Protein AF-A0A4T0AHJ1-F1 (afdb_monomer)

Structure (mmCIF, N/CA/C/O backbone):
data_AF-A0A4T0AHJ1-F1
#
_entry.id   AF-A0A4T0AHJ1-F1
#
loop_
_atom_site.group_PDB
_atom_site.id
_atom_site.type_symbol
_atom_site.label_atom_id
_atom_site.label_alt_id
_atom_site.label_comp_id
_atom_site.label_asym_id
_atom_site.label_entity_id
_atom_site.label_seq_id
_atom_site.pdbx_PDB_ins_code
_atom_site.Cartn_x
_atom_site.Cartn_y
_atom_site.Cartn_z
_atom_site.occupancy
_atom_site.B_iso_or_equiv
_atom_site.auth_seq_id
_atom_site.auth_comp_id
_atom_site.auth_asym_id
_atom_site.auth_atom_id
_atom_site.pdbx_PDB_model_num
ATOM 1 N N . MET A 1 1 ? -33.133 38.860 -26.304 1.00 41.94 1 MET A N 1
ATOM 2 C CA . MET A 1 1 ? -32.190 37.725 -26.349 1.00 41.94 1 MET A CA 1
ATOM 3 C C . MET A 1 1 ? -31.680 37.559 -24.934 1.00 41.94 1 MET A C 1
ATOM 5 O O . MET A 1 1 ? -30.692 38.184 -24.581 1.00 41.94 1 MET A O 1
ATOM 9 N N . ASP A 1 2 ? -32.439 36.840 -24.108 1.00 41.41 2 ASP A N 1
ATOM 10 C CA . ASP A 1 2 ? -32.067 36.586 -22.717 1.00 41.41 2 ASP A CA 1
ATOM 11 C C . ASP A 1 2 ? -31.123 35.390 -22.672 1.00 41.41 2 ASP A C 1
ATOM 13 O O . ASP A 1 2 ? -31.486 34.263 -23.013 1.00 41.41 2 ASP A O 1
ATOM 17 N N . THR A 1 3 ? -29.886 35.663 -22.281 1.00 46.62 3 THR A N 1
ATOM 18 C CA . THR A 1 3 ? -28.907 34.668 -21.863 1.00 46.62 3 THR A CA 1
ATOM 19 C C . THR A 1 3 ? -29.430 33.982 -20.608 1.00 46.62 3 THR A C 1
ATOM 21 O O . THR A 1 3 ? -29.428 34.572 -19.529 1.00 46.62 3 THR A O 1
ATOM 24 N N . ALA A 1 4 ? -29.892 32.741 -20.755 1.00 50.97 4 ALA A N 1
ATOM 25 C CA . ALA A 1 4 ? -30.215 31.875 -19.634 1.00 50.97 4 ALA A CA 1
ATOM 26 C C . ALA A 1 4 ? -28.956 31.696 -18.772 1.00 50.97 4 ALA A C 1
ATOM 28 O O . ALA A 1 4 ? -28.021 30.991 -19.150 1.00 50.97 4 ALA A O 1
ATOM 29 N N . ALA A 1 5 ? -28.918 32.376 -17.628 1.00 54.16 5 ALA A N 1
ATOM 30 C CA . ALA A 1 5 ? -27.938 32.116 -16.592 1.00 54.16 5 ALA A CA 1
ATOM 31 C C . ALA A 1 5 ? -28.187 30.695 -16.077 1.00 54.16 5 ALA A C 1
ATOM 33 O O . ALA A 1 5 ? -29.210 30.426 -15.447 1.00 54.16 5 ALA A O 1
ATOM 34 N N . THR A 1 6 ? -27.278 29.774 -16.386 1.00 54.72 6 THR A N 1
ATOM 35 C CA . THR A 1 6 ? -27.276 28.422 -15.828 1.00 54.72 6 THR A CA 1
ATOM 36 C C . THR A 1 6 ? -27.196 28.535 -14.306 1.00 54.72 6 THR A C 1
ATOM 38 O O . THR A 1 6 ? -26.131 28.799 -13.752 1.00 54.72 6 THR A O 1
ATOM 41 N N . MET A 1 7 ? -28.334 28.395 -13.621 1.00 53.69 7 MET A N 1
ATOM 42 C CA . MET A 1 7 ? -28.383 28.334 -12.163 1.00 53.69 7 MET A CA 1
ATOM 43 C C . MET A 1 7 ? -27.796 26.993 -11.728 1.00 53.69 7 MET A C 1
ATOM 45 O O . MET A 1 7 ? -28.486 25.975 -11.717 1.00 53.69 7 MET A O 1
ATOM 49 N N . TYR A 1 8 ? -26.511 26.978 -11.391 1.00 71.75 8 TYR A N 1
ATOM 50 C CA . TYR A 1 8 ? -25.940 25.852 -10.667 1.00 71.75 8 TYR A CA 1
ATOM 51 C C . TYR A 1 8 ? -26.530 25.839 -9.255 1.00 71.75 8 TYR A C 1
ATOM 53 O O . TYR A 1 8 ? -26.531 26.859 -8.567 1.00 71.75 8 TYR A O 1
ATOM 61 N N . ALA A 1 9 ? -27.067 24.695 -8.839 1.00 79.62 9 ALA A N 1
ATOM 62 C CA . ALA A 1 9 ? -27.519 24.513 -7.470 1.00 79.62 9 ALA A CA 1
ATOM 63 C C . ALA A 1 9 ? -26.301 24.454 -6.540 1.00 79.62 9 ALA A C 1
ATOM 65 O O . ALA A 1 9 ? -25.397 23.641 -6.747 1.00 79.62 9 ALA A O 1
ATOM 66 N N . ASP A 1 10 ? -26.286 25.292 -5.504 1.00 81.88 10 ASP A N 1
ATOM 67 C CA . ASP A 1 10 ? -25.322 25.136 -4.422 1.00 81.88 10 ASP A CA 1
ATOM 68 C C . ASP A 1 10 ? -25.609 23.833 -3.659 1.00 81.88 10 ASP A C 1
ATOM 70 O O . ASP A 1 10 ? -26.772 23.528 -3.371 1.00 81.88 10 ASP A O 1
ATOM 74 N N . PRO A 1 11 ? -24.579 23.047 -3.306 1.00 81.94 11 PRO A N 1
ATOM 75 C CA . PRO A 1 11 ? -24.764 21.872 -2.487 1.00 81.94 11 PRO A CA 1
ATOM 76 C C . PRO A 1 11 ? -25.296 22.257 -1.100 1.00 81.94 11 PRO A C 1
ATOM 78 O O . PRO A 1 11 ? -24.971 23.328 -0.569 1.00 81.94 11 PRO A O 1
ATOM 81 N N . PRO A 1 12 ? -26.088 21.364 -0.483 1.00 87.12 12 PRO A N 1
ATOM 82 C CA . PRO A 1 12 ? -26.583 21.540 0.872 1.00 87.12 12 PRO A CA 1
ATOM 83 C C . PRO A 1 12 ? -25.461 21.828 1.873 1.00 87.12 12 PRO A C 1
ATOM 85 O O . PRO A 1 12 ? -24.375 21.263 1.787 1.00 87.12 12 PRO A O 1
ATOM 88 N N . ARG A 1 13 ? -25.763 22.625 2.906 1.00 82.19 13 ARG A N 1
ATOM 89 C CA . ARG A 1 13 ? -24.823 22.940 4.004 1.00 82.19 13 ARG A CA 1
ATOM 90 C C . ARG A 1 13 ? -24.339 21.714 4.790 1.00 82.19 13 ARG A C 1
ATOM 92 O O . ARG A 1 13 ? -23.397 21.829 5.560 1.00 82.19 13 ARG A O 1
ATOM 99 N N . THR A 1 14 ? -25.007 20.573 4.636 1.00 85.69 14 THR A N 1
ATOM 100 C CA . THR A 1 14 ? -24.630 19.293 5.245 1.00 85.69 14 THR A CA 1
ATOM 101 C C . THR A 1 14 ? -23.517 18.573 4.486 1.00 85.69 14 THR A C 1
ATOM 103 O O . THR A 1 14 ? -22.977 17.605 5.006 1.00 85.69 14 THR A O 1
ATOM 106 N N . MET A 1 15 ? -23.196 18.998 3.259 1.00 84.62 15 MET A N 1
ATOM 107 C CA . MET A 1 15 ? -22.100 18.434 2.478 1.00 84.62 15 MET A CA 1
ATOM 108 C C . MET A 1 15 ? -20.803 19.172 2.785 1.00 84.62 15 MET A C 1
ATOM 110 O O . MET A 1 15 ? -20.737 20.401 2.706 1.00 84.62 15 MET A O 1
ATOM 114 N N . GLU A 1 16 ? -19.755 18.413 3.077 1.00 85.75 16 GLU A N 1
ATOM 115 C CA . GLU A 1 16 ? -18.410 18.962 3.138 1.00 85.75 16 GLU A CA 1
ATOM 116 C C . GLU A 1 16 ? -17.932 19.312 1.723 1.00 85.75 16 GLU A C 1
ATOM 118 O O . GLU A 1 16 ? -18.071 18.533 0.776 1.00 85.75 16 GLU A O 1
ATOM 123 N N . ARG A 1 17 ? -17.401 20.524 1.560 1.00 87.94 17 ARG A N 1
ATOM 124 C CA . ARG A 1 17 ? -16.841 20.978 0.288 1.00 87.94 17 ARG A CA 1
ATOM 125 C C . ARG A 1 17 ? -15.410 20.478 0.177 1.00 87.94 17 ARG A C 1
ATOM 127 O O . ARG A 1 17 ? -14.565 20.868 0.973 1.00 87.94 17 ARG A O 1
ATOM 134 N N . VAL A 1 18 ? -15.138 19.691 -0.858 1.00 91.31 18 VAL A N 1
ATOM 135 C CA . VAL A 1 18 ? -13.792 19.204 -1.167 1.00 91.31 18 VAL A CA 1
ATOM 136 C C . VAL A 1 18 ? -13.366 19.759 -2.522 1.00 91.31 18 VAL A C 1
ATOM 138 O O . VAL A 1 18 ? -14.088 19.626 -3.513 1.00 91.31 18 VAL A O 1
ATOM 141 N N . SER A 1 19 ? -12.20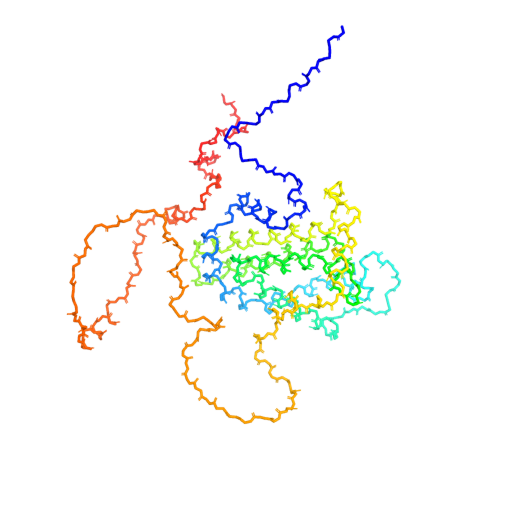7 20.417 -2.565 1.00 93.69 19 SER A N 1
ATOM 142 C CA . SER A 1 19 ? -11.624 20.931 -3.806 1.00 93.69 19 SER A CA 1
ATOM 143 C C . SER A 1 19 ? -11.114 19.765 -4.643 1.00 93.69 19 SER A C 1
ATOM 145 O O . SER A 1 19 ? -10.230 19.023 -4.214 1.00 93.69 19 SER A O 1
ATOM 147 N N . ARG A 1 20 ? -11.646 19.621 -5.864 1.00 94.19 20 ARG A N 1
ATOM 148 C CA . ARG A 1 20 ? -11.123 18.641 -6.821 1.00 94.19 20 ARG A CA 1
ATOM 149 C C . ARG A 1 20 ? -9.637 18.891 -7.070 1.00 94.19 20 ARG A C 1
ATOM 151 O O . ARG A 1 20 ? -8.869 17.948 -6.980 1.00 94.19 20 ARG A O 1
ATOM 158 N N . ARG A 1 21 ? -9.228 20.141 -7.321 1.00 93.94 21 ARG A N 1
ATOM 159 C CA . ARG A 1 21 ? -7.819 20.490 -7.564 1.00 93.94 21 ARG A CA 1
ATOM 160 C C . ARG A 1 21 ? -6.922 19.997 -6.426 1.00 93.94 21 ARG A C 1
ATOM 162 O O . ARG A 1 21 ? -5.944 19.313 -6.696 1.00 93.94 21 ARG A O 1
ATOM 169 N N . ASP A 1 22 ? -7.308 20.249 -5.177 1.00 93.31 22 ASP A N 1
ATOM 170 C CA . ASP A 1 22 ? -6.482 19.908 -4.013 1.00 93.31 22 ASP A CA 1
ATOM 171 C C . ASP A 1 22 ? -6.288 18.389 -3.870 1.00 93.31 22 ASP A C 1
ATOM 173 O O . ASP A 1 22 ? -5.201 17.957 -3.497 1.00 93.31 22 ASP A O 1
ATOM 177 N N . ILE A 1 23 ? -7.289 17.571 -4.232 1.00 94.56 23 ILE A N 1
ATOM 178 C CA . ILE A 1 23 ? -7.164 16.098 -4.259 1.00 94.56 23 ILE A CA 1
ATOM 179 C C . ILE A 1 23 ? -6.047 15.641 -5.218 1.00 94.56 23 ILE A C 1
ATOM 181 O O . ILE A 1 23 ? -5.376 14.640 -4.950 1.00 94.56 23 ILE A O 1
ATOM 185 N N . PHE A 1 24 ? -5.842 16.348 -6.332 1.00 93.56 24 PHE A N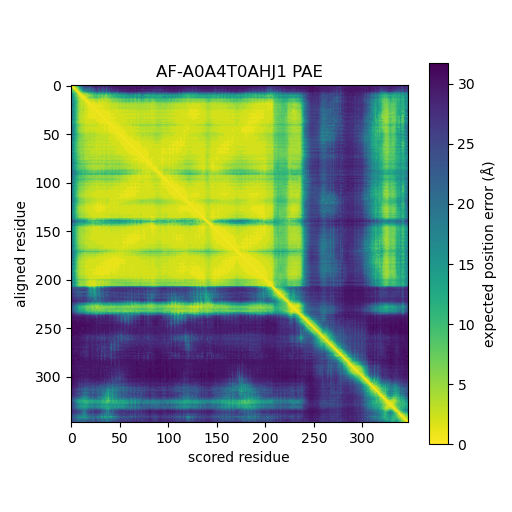 1
ATOM 186 C CA . PHE A 1 24 ? -4.848 15.976 -7.346 1.00 93.56 24 PHE A CA 1
ATOM 187 C C . PHE A 1 24 ? -3.498 16.670 -7.160 1.00 93.56 24 PHE A C 1
ATOM 189 O O . PHE A 1 24 ? -2.485 16.098 -7.549 1.00 93.56 24 PHE A O 1
ATOM 196 N N . THR A 1 25 ? -3.452 17.849 -6.533 1.00 91.3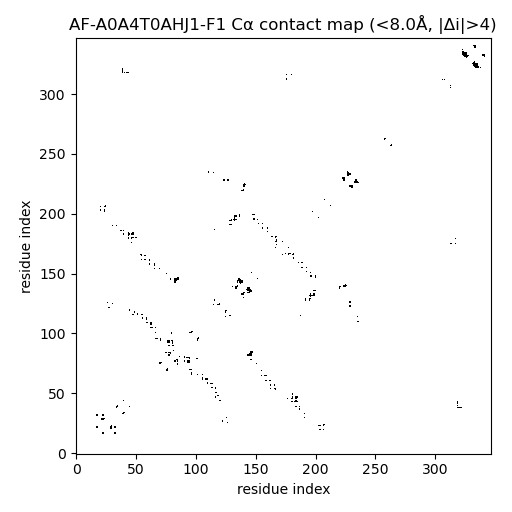1 25 THR A N 1
ATOM 197 C CA . THR A 1 25 ? -2.217 18.649 -6.427 1.00 91.31 25 THR A CA 1
ATOM 198 C C . THR A 1 25 ? -1.628 18.732 -5.017 1.00 91.31 25 THR A C 1
ATOM 200 O O . THR A 1 25 ? -0.511 19.212 -4.863 1.00 91.31 25 THR A O 1
ATOM 203 N N . SER A 1 26 ? -2.332 18.286 -3.970 1.00 94.31 26 SER A N 1
ATOM 204 C CA . SER A 1 26 ? -1.864 18.379 -2.578 1.00 94.31 26 SER A CA 1
ATOM 205 C C . SER A 1 26 ? -1.983 17.040 -1.853 1.00 94.31 26 SER A C 1
ATOM 207 O O . SER A 1 26 ? -3.079 16.583 -1.521 1.00 94.31 26 SER A O 1
ATOM 209 N N . LEU A 1 27 ? -0.837 16.418 -1.544 1.00 95.56 27 LEU A N 1
ATOM 210 C CA . LEU A 1 27 ? -0.805 15.175 -0.767 1.00 95.56 27 LEU A CA 1
ATOM 211 C C . LEU A 1 27 ? -1.497 15.327 0.606 1.00 95.56 27 LEU A C 1
ATOM 213 O O . LEU A 1 27 ? -2.331 14.479 0.918 1.00 95.56 27 LEU A O 1
ATOM 217 N N . PRO A 1 28 ? -1.252 16.386 1.411 1.00 96.19 28 PRO A N 1
ATOM 218 C CA . PRO A 1 28 ? -1.983 16.587 2.663 1.00 96.19 28 PRO A CA 1
ATOM 219 C C . PRO A 1 28 ? -3.506 16.651 2.489 1.00 96.19 28 PRO A C 1
ATOM 221 O O . PRO A 1 28 ? -4.227 16.018 3.259 1.00 96.19 28 PRO A O 1
ATOM 224 N N . ALA A 1 29 ? -4.002 17.357 1.465 1.00 95.75 29 ALA A N 1
ATOM 225 C CA . ALA A 1 29 ? -5.440 17.466 1.216 1.00 95.75 29 ALA A CA 1
ATOM 226 C C . ALA A 1 29 ? -6.048 16.121 0.794 1.00 95.75 29 ALA A C 1
ATOM 228 O O . ALA A 1 29 ? -7.106 15.734 1.295 1.00 95.75 29 ALA A O 1
ATOM 229 N N . ARG A 1 30 ? -5.352 15.366 -0.067 1.00 97.38 30 ARG A N 1
ATOM 230 C CA . ARG A 1 30 ? -5.762 14.015 -0.468 1.00 97.38 30 ARG A CA 1
ATOM 231 C C . ARG A 1 30 ? -5.816 13.062 0.726 1.00 97.38 30 ARG A C 1
ATOM 233 O O . ARG A 1 30 ? -6.816 12.375 0.897 1.00 97.38 30 ARG A O 1
ATOM 240 N N . ILE A 1 31 ? -4.792 13.057 1.585 1.00 97.81 31 ILE A N 1
ATOM 241 C CA . ILE A 1 31 ? -4.760 12.225 2.801 1.00 97.81 31 ILE A CA 1
ATOM 242 C C . ILE A 1 31 ? -5.885 12.605 3.763 1.00 97.81 31 ILE A C 1
ATOM 244 O O . ILE A 1 31 ? -6.576 11.722 4.266 1.00 97.81 31 ILE A O 1
ATOM 248 N N . GLN A 1 32 ? -6.118 13.900 3.989 1.00 95.75 32 GLN A N 1
ATOM 249 C CA . GLN A 1 32 ? -7.222 14.360 4.830 1.00 95.75 32 GLN A CA 1
ATOM 250 C C . GLN A 1 32 ? -8.579 13.894 4.285 1.00 95.75 32 GLN A C 1
ATOM 252 O O . GLN A 1 32 ? -9.423 13.417 5.049 1.00 95.75 32 GLN A O 1
ATOM 257 N N . TRP A 1 33 ? -8.781 13.993 2.970 1.00 96.38 33 TRP A N 1
ATOM 258 C CA . TRP A 1 33 ? -10.000 13.520 2.326 1.00 96.38 33 TRP A CA 1
ATOM 259 C C . TRP A 1 33 ? -10.161 12.001 2.450 1.00 96.38 33 TRP A C 1
ATOM 261 O O . TRP A 1 33 ? -11.221 11.545 2.868 1.00 96.38 33 TRP A O 1
ATOM 271 N N . LEU A 1 34 ? -9.111 11.219 2.180 1.00 97.25 34 LEU A N 1
ATOM 272 C CA . LEU A 1 34 ? -9.133 9.759 2.326 1.00 97.25 34 LEU A CA 1
ATOM 273 C C . LEU A 1 34 ? -9.408 9.331 3.768 1.00 97.25 34 LEU A C 1
ATOM 275 O O . LEU A 1 34 ? -10.199 8.418 3.990 1.00 97.25 34 LEU A O 1
ATOM 279 N N . HIS A 1 35 ? -8.796 9.994 4.753 1.00 95.50 35 HIS A N 1
ATOM 280 C CA . HIS A 1 35 ? -9.074 9.733 6.164 1.00 95.50 35 HIS A CA 1
ATOM 281 C C . HIS A 1 35 ? -10.535 10.005 6.507 1.00 95.50 35 HIS A C 1
ATOM 283 O O . HIS A 1 35 ? -11.154 9.201 7.196 1.00 95.50 35 HIS A O 1
ATOM 289 N N . SER A 1 36 ? -11.096 11.101 6.002 1.00 92.12 36 SER A N 1
ATOM 290 C CA . SER A 1 36 ? -12.494 11.459 6.251 1.00 92.12 36 SER A CA 1
ATOM 291 C C . SER A 1 36 ? -13.446 10.477 5.560 1.00 92.12 36 SER A C 1
ATOM 293 O O . SER A 1 36 ? -14.360 9.960 6.192 1.00 92.12 36 SER A O 1
ATOM 295 N N . PHE A 1 37 ? -13.186 10.142 4.294 1.00 94.19 37 PHE A N 1
ATOM 296 C CA . PHE A 1 37 ? -14.025 9.255 3.485 1.00 94.19 37 PHE A CA 1
ATOM 297 C C . PHE A 1 37 ? -13.995 7.795 3.957 1.00 94.19 37 PHE A C 1
ATOM 299 O O . PHE A 1 37 ? -15.021 7.121 3.968 1.00 94.19 37 PHE A O 1
ATOM 306 N N . LEU A 1 38 ? -12.823 7.294 4.360 1.00 94.88 38 LEU A N 1
ATOM 307 C CA . LEU A 1 38 ? -12.653 5.943 4.910 1.00 94.88 38 LEU A CA 1
ATOM 308 C C . LEU A 1 38 ? -12.883 5.889 6.425 1.00 94.88 38 LEU A C 1
ATOM 310 O O . LEU A 1 38 ? -12.741 4.821 7.029 1.00 94.88 38 LEU A O 1
ATOM 314 N N . GLU A 1 39 ? -13.179 7.035 7.039 1.00 93.62 39 GLU A N 1
ATOM 315 C CA . GLU A 1 39 ? -13.337 7.213 8.483 1.00 93.62 39 GLU A CA 1
ATOM 316 C C . GLU A 1 39 ? -12.147 6.646 9.255 1.00 93.62 39 GLU A C 1
ATOM 318 O O . GLU A 1 39 ? -12.298 5.939 10.251 1.00 93.62 39 GLU A O 1
ATOM 323 N N . PHE A 1 40 ? -10.942 6.869 8.737 1.00 93.69 40 PHE A N 1
ATOM 324 C CA . PHE A 1 40 ? -9.704 6.475 9.381 1.00 93.69 40 PHE A CA 1
ATOM 325 C C . PHE A 1 40 ? -9.393 7.463 10.506 1.00 93.69 40 PHE A C 1
ATOM 327 O O . PHE A 1 40 ? -9.005 8.606 10.263 1.00 93.69 40 PHE A O 1
ATOM 334 N N . GLY A 1 41 ? -9.600 7.020 11.745 1.00 91.50 41 GLY A N 1
ATOM 335 C CA . GLY A 1 41 ? -9.552 7.884 12.920 1.00 91.50 41 GLY A CA 1
ATOM 336 C C . GLY A 1 41 ? -8.669 7.361 14.047 1.00 91.50 41 GLY A C 1
ATOM 337 O O . GLY A 1 41 ? -7.898 6.410 13.907 1.00 91.50 41 GLY A O 1
ATOM 338 N N . THR A 1 42 ? -8.811 7.982 15.217 1.00 90.69 42 THR A N 1
ATOM 339 C CA . THR A 1 42 ? -8.046 7.637 16.424 1.00 90.69 42 THR A CA 1
ATOM 340 C C . THR A 1 42 ? -8.212 6.175 16.829 1.00 90.69 42 THR A C 1
ATOM 342 O O . THR A 1 42 ? -7.238 5.547 17.236 1.00 90.69 42 THR A O 1
ATOM 345 N N . ASP A 1 43 ? -9.411 5.612 16.680 1.00 90.94 43 ASP A N 1
ATOM 346 C CA . ASP A 1 43 ? -9.692 4.218 17.037 1.00 90.94 43 ASP A CA 1
ATOM 347 C C . ASP A 1 43 ? -8.942 3.233 16.136 1.00 90.94 43 ASP A C 1
ATOM 349 O O . ASP A 1 43 ? -8.429 2.219 16.616 1.00 90.94 43 ASP A O 1
ATOM 353 N N . ASP A 1 44 ? -8.816 3.551 14.844 1.00 95.31 44 ASP A N 1
ATOM 354 C CA . ASP A 1 44 ? -8.032 2.753 13.903 1.00 95.31 44 ASP A CA 1
ATOM 355 C C . ASP A 1 44 ? -6.543 2.810 14.265 1.00 95.31 44 ASP A C 1
ATOM 357 O O . ASP A 1 44 ? -5.881 1.774 14.329 1.00 95.31 44 ASP A O 1
ATOM 361 N N . VAL A 1 45 ? -6.027 3.998 14.600 1.00 94.69 45 VAL A N 1
ATOM 362 C CA . VAL A 1 45 ? -4.641 4.172 15.063 1.00 94.69 45 VAL A CA 1
ATOM 363 C C . VAL A 1 45 ? -4.375 3.347 16.327 1.00 94.69 45 VAL A C 1
ATOM 365 O O . VAL A 1 45 ? -3.374 2.632 16.398 1.00 94.69 45 VAL A O 1
ATOM 368 N N . GLN A 1 46 ? -5.274 3.379 17.315 1.00 93.81 46 GLN A N 1
ATOM 369 C CA . GLN A 1 46 ? -5.128 2.574 18.534 1.00 93.81 46 GLN A CA 1
ATOM 370 C C . GLN A 1 46 ? -5.192 1.070 18.246 1.00 93.81 46 GLN A C 1
ATOM 372 O O . GLN A 1 46 ? -4.403 0.294 18.801 1.00 93.81 46 GLN A O 1
ATOM 377 N N . ALA A 1 47 ? -6.087 0.644 17.350 1.00 95.94 47 ALA A N 1
ATOM 378 C CA . ALA A 1 47 ? -6.164 -0.744 16.918 1.00 95.94 47 ALA A CA 1
ATOM 379 C C . ALA A 1 47 ? -4.843 -1.190 16.275 1.00 95.94 47 ALA A C 1
ATOM 381 O O . ALA A 1 47 ? -4.298 -2.223 16.677 1.00 95.94 47 ALA A O 1
ATOM 382 N N . LEU A 1 48 ? -4.281 -0.386 15.368 1.00 96.44 48 LEU A N 1
ATOM 383 C CA . LEU A 1 48 ? -2.993 -0.648 14.727 1.00 96.44 48 LEU A CA 1
ATOM 384 C C . LEU A 1 48 ? -1.864 -0.736 15.752 1.00 96.44 48 LEU A C 1
ATOM 386 O O . LEU A 1 48 ? -1.175 -1.753 15.773 1.00 96.44 48 LEU A O 1
ATOM 390 N N . ILE A 1 49 ? -1.727 0.236 16.663 1.00 95.00 49 ILE A N 1
ATOM 391 C CA . ILE A 1 49 ? -0.721 0.218 17.745 1.00 95.00 49 ILE A CA 1
ATOM 392 C C . ILE A 1 49 ? -0.823 -1.076 18.563 1.00 95.00 49 ILE A C 1
ATOM 394 O O . ILE A 1 49 ? 0.181 -1.745 18.817 1.00 95.00 49 ILE A O 1
ATOM 398 N N . SER A 1 50 ? -2.041 -1.487 18.931 1.00 94.44 50 SER A N 1
ATOM 399 C CA . SER A 1 50 ? -2.263 -2.731 19.678 1.00 94.44 50 SER A CA 1
ATOM 400 C C . SER A 1 50 ? -1.914 -3.994 18.869 1.00 94.44 50 SER A C 1
ATOM 402 O O . SER A 1 50 ? -1.508 -5.016 19.439 1.00 94.44 50 SER A O 1
ATOM 404 N N . GLY A 1 51 ? -2.052 -3.914 17.542 1.00 94.69 51 GLY A N 1
ATOM 405 C CA . GLY A 1 51 ? -1.777 -4.963 16.564 1.00 94.69 51 GLY A CA 1
ATOM 406 C C . GLY A 1 51 ? -0.309 -5.073 16.141 1.00 94.69 51 GLY A C 1
ATOM 407 O O . GLY A 1 51 ? 0.115 -6.152 15.719 1.00 94.69 51 GLY A O 1
ATOM 408 N N . GLN A 1 52 ? 0.483 -4.005 16.302 1.00 94.88 52 GLN A N 1
ATOM 409 C CA . GLN A 1 52 ? 1.810 -3.853 15.689 1.00 94.88 52 GLN A CA 1
ATOM 410 C C . GLN A 1 52 ? 2.736 -5.047 15.907 1.00 94.88 52 GLN A C 1
ATOM 412 O O . GLN A 1 52 ? 3.385 -5.515 14.971 1.00 94.88 52 GLN A O 1
ATOM 417 N N . LYS A 1 53 ? 2.807 -5.569 17.136 1.00 95.69 53 LYS A N 1
ATOM 418 C CA . LYS A 1 53 ? 3.698 -6.692 17.466 1.00 95.69 53 LYS A CA 1
ATOM 419 C C . LYS A 1 53 ? 3.317 -7.993 16.754 1.00 95.69 53 LYS A C 1
ATOM 421 O O . LYS A 1 53 ? 4.199 -8.783 16.434 1.00 95.69 53 LYS A O 1
ATOM 426 N N . TYR A 1 54 ? 2.025 -8.212 16.508 1.00 95.19 54 TYR A N 1
ATOM 427 C CA . TYR A 1 54 ? 1.525 -9.413 15.840 1.00 95.19 54 TYR A CA 1
ATOM 428 C C . TYR A 1 54 ? 1.773 -9.330 14.337 1.00 95.19 54 TYR A C 1
ATOM 430 O O . TYR A 1 54 ? 2.281 -10.282 13.753 1.00 95.19 54 TYR A O 1
ATOM 438 N N . ILE A 1 55 ? 1.513 -8.161 13.742 1.00 95.19 55 ILE A N 1
ATOM 439 C CA . ILE A 1 55 ? 1.818 -7.885 12.334 1.00 95.19 55 ILE A CA 1
ATOM 440 C C . ILE A 1 55 ? 3.326 -8.026 12.093 1.00 95.19 55 ILE A C 1
ATOM 442 O O . ILE A 1 55 ? 3.746 -8.775 11.216 1.00 95.19 55 ILE A O 1
ATOM 446 N N . LYS A 1 56 ? 4.161 -7.395 12.931 1.00 96.00 56 LYS A N 1
ATOM 447 C CA . LYS A 1 56 ? 5.626 -7.461 12.817 1.00 96.00 56 LYS A CA 1
ATOM 448 C C . LYS A 1 56 ? 6.156 -8.898 12.822 1.00 96.00 56 LYS A C 1
ATOM 450 O O . LYS A 1 56 ? 7.085 -9.198 12.078 1.00 96.00 56 LYS A O 1
ATOM 455 N N . ALA A 1 57 ? 5.569 -9.778 13.634 1.00 96.25 57 ALA A N 1
ATOM 456 C CA . ALA A 1 57 ? 5.999 -11.170 13.745 1.00 96.25 57 ALA A CA 1
ATOM 457 C C . ALA A 1 57 ? 5.789 -11.977 12.451 1.00 96.25 57 ALA A C 1
ATOM 459 O O . ALA A 1 57 ? 6.552 -12.905 12.191 1.00 96.25 57 ALA A O 1
ATOM 460 N N . VAL A 1 58 ? 4.791 -11.623 11.633 1.00 96.88 58 VAL A N 1
ATOM 461 C CA . VAL A 1 58 ? 4.454 -12.372 10.410 1.00 96.88 58 VAL A CA 1
ATOM 462 C C . VAL A 1 58 ? 5.081 -11.802 9.138 1.00 96.88 58 VAL A C 1
ATOM 464 O O . VAL A 1 58 ? 5.154 -12.516 8.139 1.00 96.88 58 VAL A O 1
ATOM 467 N N . ILE A 1 59 ? 5.612 -10.571 9.172 1.00 97.75 59 ILE A N 1
ATOM 468 C CA . ILE A 1 59 ? 6.254 -9.915 8.016 1.00 97.75 59 ILE A CA 1
ATOM 469 C C . ILE A 1 59 ? 7.265 -10.827 7.294 1.00 97.75 59 ILE A C 1
ATOM 471 O O . ILE A 1 59 ? 7.151 -10.944 6.074 1.00 97.75 59 ILE A O 1
ATOM 475 N N . PRO A 1 60 ? 8.222 -11.508 7.964 1.00 97.25 60 PRO A N 1
ATOM 476 C CA . PRO A 1 60 ? 9.209 -12.327 7.253 1.00 97.25 60 PRO A CA 1
ATOM 477 C C . PRO A 1 60 ? 8.577 -13.463 6.437 1.00 97.25 60 PRO A C 1
ATOM 479 O O . PRO A 1 60 ? 9.004 -13.737 5.317 1.00 97.25 60 PRO A O 1
ATOM 482 N N . ALA A 1 61 ? 7.536 -14.104 6.976 1.00 97.69 61 ALA A N 1
ATOM 483 C CA . ALA A 1 61 ? 6.817 -15.164 6.277 1.00 97.69 61 ALA A CA 1
ATOM 484 C C . ALA A 1 61 ? 6.017 -14.607 5.091 1.00 97.69 61 ALA A C 1
ATOM 486 O O . ALA A 1 61 ? 6.055 -15.189 4.007 1.00 97.69 61 ALA A O 1
ATOM 487 N N . ILE A 1 62 ? 5.361 -13.455 5.278 1.00 97.94 62 ILE A N 1
ATOM 488 C CA . ILE A 1 62 ? 4.582 -12.778 4.233 1.00 97.94 62 ILE A CA 1
ATOM 489 C C . ILE A 1 62 ? 5.477 -12.376 3.058 1.00 97.94 62 ILE A C 1
ATOM 491 O O . ILE A 1 62 ? 5.144 -12.652 1.910 1.00 97.94 62 ILE A O 1
ATOM 495 N N . VAL A 1 63 ? 6.652 -11.804 3.328 1.00 98.12 63 VAL A N 1
ATOM 496 C CA . VAL A 1 63 ? 7.628 -11.458 2.282 1.00 98.12 63 VAL A CA 1
ATOM 497 C C . VAL A 1 63 ? 7.974 -12.682 1.433 1.00 98.12 63 VAL A C 1
ATOM 499 O O . VAL A 1 63 ? 7.924 -12.614 0.208 1.00 98.12 63 VAL A O 1
ATOM 502 N N . ASN A 1 64 ? 8.259 -13.823 2.062 1.00 96.50 64 ASN A N 1
ATOM 503 C CA . ASN A 1 64 ? 8.605 -15.039 1.329 1.00 96.50 64 ASN A CA 1
ATOM 504 C C . ASN A 1 64 ? 7.459 -15.533 0.435 1.00 96.50 64 ASN A C 1
ATOM 506 O O . ASN A 1 64 ? 7.689 -15.842 -0.734 1.00 96.50 64 ASN A O 1
ATOM 510 N N . ILE A 1 65 ? 6.222 -15.583 0.941 1.00 97.88 65 ILE A N 1
ATOM 511 C CA . ILE A 1 65 ? 5.082 -16.042 0.128 1.00 97.88 65 ILE A CA 1
ATOM 512 C C . ILE A 1 65 ? 4.729 -15.058 -0.996 1.00 97.88 65 ILE A C 1
ATOM 514 O O . ILE A 1 65 ? 4.287 -15.500 -2.055 1.00 97.88 65 ILE A O 1
ATOM 518 N N . VAL A 1 66 ? 4.972 -13.754 -0.816 1.00 98.31 66 VAL A N 1
ATOM 519 C CA . VAL A 1 66 ? 4.799 -12.747 -1.875 1.00 98.31 66 VAL A CA 1
ATOM 520 C C . VAL A 1 66 ? 5.747 -13.026 -3.035 1.00 98.31 66 VAL A C 1
ATOM 522 O O . VAL A 1 66 ? 5.292 -13.114 -4.171 1.00 98.31 66 VAL A O 1
ATOM 525 N N . TYR A 1 67 ? 7.038 -13.255 -2.782 1.00 98.12 67 TYR A N 1
ATOM 526 C CA . TYR A 1 67 ? 7.973 -13.550 -3.875 1.00 98.12 67 TYR A CA 1
ATOM 527 C C . TYR A 1 67 ? 7.708 -14.901 -4.533 1.00 98.12 67 TYR A C 1
ATOM 529 O O . TYR A 1 67 ? 7.762 -14.988 -5.756 1.00 98.12 67 TYR A O 1
ATOM 537 N N . LYS A 1 68 ? 7.296 -15.925 -3.776 1.00 97.75 68 LYS A N 1
ATOM 538 C CA . LYS A 1 68 ? 6.790 -17.176 -4.368 1.00 97.75 68 LYS A CA 1
ATOM 539 C C . LYS A 1 68 ? 5.619 -16.933 -5.317 1.00 97.75 68 LYS A C 1
ATOM 541 O O . LYS A 1 68 ? 5.534 -17.554 -6.372 1.00 97.75 68 LYS A O 1
ATOM 546 N N . LYS A 1 69 ? 4.707 -16.030 -4.947 1.00 97.88 69 LYS A N 1
ATOM 547 C CA . LYS A 1 69 ? 3.532 -15.687 -5.751 1.00 97.88 69 LYS A CA 1
ATOM 548 C C . LYS A 1 69 ? 3.905 -14.883 -6.997 1.00 97.88 69 LYS A C 1
ATOM 550 O O . LYS A 1 69 ? 3.405 -15.206 -8.068 1.00 97.88 69 LYS A O 1
ATOM 555 N N . LEU A 1 70 ? 4.789 -13.892 -6.875 1.00 97.75 70 LEU A N 1
ATOM 556 C CA . LEU A 1 70 ? 5.256 -13.068 -7.996 1.00 97.75 70 LEU A CA 1
ATOM 557 C C . LEU A 1 70 ? 6.104 -13.866 -8.995 1.00 97.75 70 LEU A C 1
ATOM 559 O O . LEU A 1 70 ? 6.003 -13.644 -10.194 1.00 97.75 70 LEU A O 1
ATOM 563 N N . LEU A 1 71 ? 6.904 -14.824 -8.528 1.00 97.56 71 LEU A N 1
ATOM 564 C CA . LEU A 1 71 ? 7.716 -15.678 -9.401 1.00 97.56 71 LEU A CA 1
ATOM 565 C C . LEU A 1 71 ? 6.918 -16.819 -10.052 1.00 97.56 71 LEU A C 1
ATOM 567 O O . LEU A 1 71 ? 7.426 -17.495 -10.940 1.00 97.56 71 LEU A O 1
ATOM 571 N N . LYS A 1 72 ? 5.663 -17.035 -9.635 1.00 97.69 72 LYS A N 1
ATOM 572 C CA . LYS A 1 72 ? 4.784 -18.062 -10.211 1.00 97.69 72 LYS A CA 1
ATOM 573 C C . LYS A 1 72 ? 4.242 -17.684 -11.594 1.00 97.69 72 LYS A C 1
ATOM 575 O O . LYS A 1 72 ? 3.915 -18.582 -12.365 1.00 97.69 72 LYS A O 1
ATOM 580 N N . TYR A 1 73 ? 4.090 -16.393 -11.878 1.00 97.12 73 TYR A N 1
ATOM 581 C CA . TYR A 1 73 ? 3.566 -15.905 -13.152 1.00 97.12 73 TYR A CA 1
ATOM 582 C C . TYR A 1 73 ? 4.692 -15.219 -13.916 1.00 97.12 73 TYR A C 1
ATOM 584 O O . TYR A 1 73 ? 5.389 -14.366 -13.370 1.00 97.12 73 TYR A O 1
ATOM 592 N N . ASP A 1 74 ? 4.860 -15.589 -15.179 1.00 95.31 74 ASP A N 1
ATOM 593 C CA . ASP A 1 74 ? 5.872 -15.035 -16.076 1.00 95.31 74 ASP A CA 1
ATOM 594 C C . ASP A 1 74 ? 5.770 -13.508 -16.182 1.00 95.31 74 ASP A C 1
ATOM 596 O O . ASP A 1 74 ? 6.780 -12.819 -16.061 1.00 95.31 74 ASP A O 1
ATOM 600 N N . ILE A 1 75 ? 4.553 -12.973 -16.302 1.00 94.81 75 ILE A N 1
ATOM 601 C CA . ILE A 1 75 ? 4.302 -11.538 -16.458 1.00 94.81 75 ILE A CA 1
ATOM 602 C C . ILE A 1 75 ? 4.771 -10.713 -15.251 1.00 94.81 75 ILE A C 1
ATOM 604 O O . ILE A 1 75 ? 5.283 -9.610 -15.415 1.00 94.81 75 ILE A O 1
ATOM 608 N N . THR A 1 76 ? 4.688 -11.264 -14.035 1.00 96.06 76 THR A N 1
ATOM 609 C CA . THR A 1 76 ? 5.196 -10.605 -12.822 1.00 96.06 76 THR A CA 1
ATOM 610 C C . THR A 1 76 ? 6.667 -10.920 -12.559 1.00 96.06 76 THR A C 1
ATOM 612 O O . THR A 1 76 ? 7.392 -10.069 -12.048 1.00 96.06 76 THR A O 1
ATOM 615 N N . ALA A 1 77 ? 7.140 -12.116 -12.922 1.00 96.12 77 ALA A N 1
ATOM 616 C CA . ALA A 1 77 ? 8.533 -12.525 -12.744 1.00 96.12 77 ALA A CA 1
ATOM 617 C C . ALA A 1 77 ? 9.489 -11.770 -13.685 1.00 96.12 77 ALA A C 1
ATOM 619 O O . ALA A 1 77 ? 10.593 -11.392 -13.293 1.00 96.12 77 ALA A O 1
ATOM 620 N N . ARG A 1 78 ? 9.046 -11.512 -14.917 1.00 94.56 78 ARG A N 1
ATOM 621 C CA . ARG A 1 78 ? 9.785 -10.822 -15.984 1.00 94.56 78 ARG A CA 1
ATOM 622 C C . ARG A 1 78 ? 10.304 -9.453 -15.567 1.00 94.56 78 ARG A C 1
ATOM 624 O O . ARG A 1 78 ? 11.442 -9.117 -15.880 1.00 94.56 78 ARG A O 1
ATOM 631 N N . VAL A 1 79 ? 9.505 -8.700 -14.810 1.00 94.31 79 VAL A N 1
ATOM 632 C CA . VAL A 1 79 ? 9.836 -7.348 -14.329 1.00 94.31 79 VAL A CA 1
ATOM 633 C C . VAL A 1 79 ? 11.144 -7.329 -13.537 1.00 94.31 79 VAL A C 1
ATOM 635 O O . VAL A 1 79 ? 11.874 -6.340 -13.551 1.00 94.31 79 VAL A O 1
ATOM 638 N N . PHE A 1 80 ? 11.491 -8.425 -12.861 1.00 93.94 80 PHE A N 1
ATOM 639 C CA . PHE A 1 80 ? 12.748 -8.512 -12.121 1.00 93.94 80 PHE A CA 1
ATOM 640 C C . PHE A 1 80 ? 13.976 -8.652 -13.031 1.00 93.94 80 PHE A C 1
ATOM 642 O O . PHE A 1 80 ? 15.081 -8.387 -12.565 1.00 93.94 80 PHE A O 1
ATOM 649 N N . THR A 1 81 ? 13.794 -9.015 -14.301 1.00 92.06 81 THR A N 1
ATOM 650 C CA . THR A 1 81 ? 14.853 -9.068 -15.317 1.00 92.06 81 THR A CA 1
ATOM 651 C C . THR A 1 81 ? 14.832 -7.822 -16.203 1.00 92.06 81 THR A C 1
ATOM 653 O O . THR A 1 81 ? 15.844 -7.133 -16.303 1.00 92.06 81 THR A O 1
ATOM 656 N N . THR A 1 82 ? 13.684 -7.486 -16.800 1.00 92.50 82 THR A N 1
ATOM 657 C CA . THR A 1 82 ? 13.555 -6.368 -17.759 1.00 92.50 82 THR A CA 1
ATOM 658 C C . THR A 1 82 ? 13.506 -5.002 -17.085 1.00 92.50 82 THR A C 1
ATOM 660 O O . THR A 1 82 ? 13.882 -3.996 -17.678 1.00 92.50 82 THR A O 1
ATOM 663 N N . ARG A 1 83 ? 13.053 -4.954 -15.824 1.00 92.00 83 ARG A N 1
ATOM 664 C CA . ARG A 1 83 ? 12.750 -3.722 -15.074 1.00 92.00 83 ARG A CA 1
ATOM 665 C C . ARG A 1 83 ? 11.627 -2.876 -15.680 1.00 92.00 83 ARG A C 1
ATOM 667 O O . ARG A 1 83 ? 11.404 -1.757 -15.226 1.00 92.00 83 ARG A O 1
ATOM 674 N N . ASP A 1 84 ? 10.906 -3.408 -16.653 1.00 94.31 84 ASP A N 1
ATOM 675 C CA . ASP A 1 84 ? 9.751 -2.773 -17.269 1.00 94.31 84 ASP A CA 1
ATOM 676 C C . ASP A 1 84 ? 8.720 -3.856 -17.576 1.00 94.31 84 ASP A C 1
ATOM 678 O O . ASP A 1 84 ? 9.007 -4.810 -18.302 1.00 94.31 84 ASP A O 1
ATOM 682 N N . SER A 1 85 ? 7.534 -3.750 -16.983 1.00 94.38 85 SER A N 1
ATOM 683 C CA . SER A 1 85 ? 6.456 -4.716 -17.198 1.00 94.38 85 SER A CA 1
ATOM 684 C C . SER A 1 85 ? 5.852 -4.671 -18.599 1.00 94.38 85 SER A C 1
ATOM 686 O O . SER A 1 85 ? 5.212 -5.639 -18.997 1.00 94.38 85 SER A O 1
ATOM 688 N N . ARG A 1 86 ? 6.103 -3.601 -19.361 1.00 93.69 86 ARG A N 1
ATOM 689 C CA . ARG A 1 86 ? 5.659 -3.449 -20.754 1.00 93.69 86 ARG A CA 1
ATOM 690 C C . ARG A 1 86 ? 6.611 -4.118 -21.747 1.00 93.69 86 ARG A C 1
ATOM 692 O O . ARG A 1 86 ? 6.279 -4.251 -22.921 1.00 93.69 86 ARG A O 1
ATOM 699 N N . ASP A 1 87 ? 7.808 -4.498 -21.298 1.00 93.56 87 ASP A N 1
ATOM 700 C CA . ASP A 1 87 ? 8.809 -5.147 -22.142 1.00 93.56 87 ASP A CA 1
ATOM 701 C C . ASP A 1 87 ? 8.474 -6.630 -22.351 1.00 93.56 87 ASP A C 1
ATOM 703 O O . ASP A 1 87 ? 8.810 -7.493 -21.537 1.00 93.56 87 ASP A O 1
ATOM 707 N N . GLU A 1 88 ? 7.845 -6.934 -23.484 1.00 92.31 88 GLU A N 1
ATOM 708 C CA . GLU A 1 88 ? 7.522 -8.298 -23.919 1.00 92.31 88 GLU A CA 1
ATOM 709 C C . GLU A 1 88 ? 8.679 -9.014 -24.648 1.00 92.31 88 GLU A C 1
ATOM 711 O O . GLU A 1 88 ? 8.497 -10.108 -25.186 1.00 92.31 88 GLU A O 1
ATOM 716 N N . GLY A 1 89 ? 9.887 -8.441 -24.651 1.00 91.88 89 GLY A N 1
ATOM 717 C CA . GLY A 1 89 ? 11.071 -9.000 -25.300 1.00 91.88 89 GLY A CA 1
ATOM 718 C C . GLY A 1 89 ? 11.523 -10.367 -24.755 1.00 91.88 89 GLY A C 1
ATOM 719 O O . GLY A 1 89 ? 10.979 -10.896 -23.778 1.00 91.88 89 GLY A O 1
ATOM 720 N N . PRO A 1 90 ? 12.529 -11.002 -25.376 1.00 91.81 90 PRO A N 1
ATOM 721 C CA . PRO A 1 90 ? 13.065 -12.268 -24.883 1.00 91.81 90 PRO A CA 1
ATOM 722 C C . PRO A 1 90 ? 13.745 -12.096 -23.514 1.00 91.81 90 PRO A C 1
ATOM 724 O O . PRO A 1 90 ? 14.530 -11.176 -23.307 1.00 91.81 90 PRO A O 1
ATOM 727 N N . VAL A 1 91 ? 13.469 -13.014 -22.581 1.00 92.50 91 VAL A N 1
ATOM 728 C CA . VAL A 1 91 ? 14.093 -13.055 -21.247 1.00 92.50 91 VAL A CA 1
ATOM 729 C C . VAL A 1 91 ? 15.220 -14.085 -21.258 1.00 92.50 91 VAL A C 1
ATOM 731 O O . VAL A 1 91 ? 14.964 -15.271 -21.456 1.00 92.50 91 VAL A O 1
ATOM 734 N N . GLU A 1 92 ? 16.460 -13.644 -21.028 1.00 87.56 92 GLU A N 1
ATOM 735 C CA . GLU A 1 92 ? 17.641 -14.526 -21.039 1.00 87.56 92 GLU A CA 1
ATOM 736 C C . GLU A 1 92 ? 17.649 -15.526 -19.876 1.00 87.56 92 GLU A C 1
ATOM 738 O O . GLU A 1 92 ? 18.047 -16.679 -20.036 1.00 87.56 92 GLU A O 1
ATOM 743 N N . SER A 1 93 ? 17.215 -15.087 -18.692 1.00 92.25 93 SER A N 1
ATOM 744 C CA . SER A 1 93 ? 17.134 -15.935 -17.506 1.00 92.25 93 SER A CA 1
ATOM 745 C C . SER A 1 93 ? 15.974 -15.530 -16.601 1.00 92.25 93 SER A C 1
ATOM 747 O O . SER A 1 93 ? 15.700 -14.344 -16.383 1.00 92.25 93 SER A O 1
ATOM 749 N N . TRP A 1 94 ? 15.279 -16.541 -16.084 1.00 95.62 94 TRP A N 1
ATOM 750 C CA . TRP A 1 94 ? 14.164 -16.357 -15.164 1.00 95.62 94 TRP A CA 1
ATOM 751 C C . TRP A 1 94 ? 14.661 -16.345 -13.718 1.00 95.62 94 TRP A C 1
ATOM 753 O O . TRP A 1 94 ? 15.420 -17.238 -13.330 1.00 95.62 94 TRP A O 1
ATOM 763 N N . PRO A 1 95 ? 14.235 -15.365 -12.906 1.00 95.38 95 PRO A N 1
ATOM 764 C CA . PRO A 1 95 ? 14.631 -15.297 -11.514 1.00 95.38 95 PRO A CA 1
ATOM 765 C C . PRO A 1 95 ? 13.979 -16.404 -10.691 1.00 95.38 95 PRO A C 1
ATOM 767 O O . PRO A 1 95 ? 12.817 -16.761 -10.877 1.00 95.38 95 PRO A O 1
ATOM 770 N N . THR A 1 96 ? 14.732 -16.892 -9.717 1.00 95.62 96 THR A N 1
ATOM 771 C CA . THR A 1 96 ? 14.290 -17.837 -8.694 1.00 95.62 96 THR A CA 1
ATOM 772 C C . THR A 1 96 ? 14.307 -17.160 -7.331 1.00 95.62 96 THR A C 1
ATOM 774 O O . THR A 1 96 ? 14.866 -16.076 -7.165 1.00 95.62 96 THR A O 1
ATOM 777 N N . GLU A 1 97 ? 13.735 -17.811 -6.318 1.00 94.19 97 GLU A N 1
ATOM 778 C CA . GLU A 1 97 ? 13.758 -17.284 -4.948 1.00 94.19 97 GLU A CA 1
ATOM 779 C C . GLU A 1 97 ? 15.178 -17.007 -4.440 1.00 94.19 97 GLU A C 1
ATOM 781 O O . GLU A 1 97 ? 15.363 -16.036 -3.716 1.00 94.19 97 GLU A O 1
ATOM 786 N N . ASP A 1 98 ? 16.151 -17.813 -4.876 1.00 93.50 98 ASP A N 1
ATOM 787 C CA . ASP A 1 98 ? 17.562 -17.708 -4.488 1.00 93.50 98 ASP A CA 1
ATOM 788 C C . ASP A 1 98 ? 18.375 -16.723 -5.351 1.00 93.50 98 ASP A C 1
ATOM 790 O O . ASP A 1 98 ? 19.574 -16.537 -5.136 1.00 93.50 98 ASP A O 1
ATOM 794 N N . SER A 1 99 ? 17.764 -16.088 -6.359 1.00 95.62 99 SER A N 1
ATOM 795 C CA . SER A 1 99 ? 18.466 -15.088 -7.163 1.00 95.62 99 SER A CA 1
ATOM 796 C C . SER A 1 99 ? 18.830 -13.882 -6.292 1.00 95.62 99 SER A C 1
ATOM 798 O O . SER A 1 99 ? 17.975 -13.330 -5.601 1.00 95.62 99 SER A O 1
ATOM 800 N N . ALA A 1 100 ? 20.075 -13.401 -6.382 1.00 93.88 100 ALA A N 1
ATOM 801 C CA . ALA A 1 100 ? 20.566 -12.286 -5.560 1.00 93.88 100 ALA A CA 1
ATOM 802 C C . ALA A 1 100 ? 19.675 -11.030 -5.644 1.00 93.88 100 ALA A C 1
ATOM 804 O O . ALA A 1 100 ? 19.437 -10.349 -4.645 1.00 93.88 100 ALA A O 1
ATOM 805 N N . GLN A 1 101 ? 19.124 -10.751 -6.829 1.00 92.00 101 GLN A N 1
ATOM 806 C CA . GLN A 1 101 ? 18.180 -9.652 -7.023 1.00 92.00 101 GLN A CA 1
ATOM 807 C C . GLN A 1 101 ? 16.866 -9.847 -6.255 1.00 92.00 101 GLN A C 1
ATOM 809 O O . GLN A 1 101 ? 16.317 -8.876 -5.744 1.00 92.00 101 GLN A O 1
ATOM 814 N N . ILE A 1 102 ? 16.371 -11.080 -6.132 1.00 96.06 102 ILE A N 1
ATOM 815 C CA . ILE A 1 102 ? 15.138 -11.391 -5.405 1.00 96.06 102 ILE A CA 1
ATOM 816 C C . ILE A 1 102 ? 15.363 -11.274 -3.900 1.00 96.06 102 ILE A C 1
ATOM 818 O O . ILE A 1 102 ? 14.557 -10.639 -3.225 1.00 96.06 102 ILE A O 1
ATOM 822 N N . GLU A 1 103 ? 16.484 -11.769 -3.379 1.00 95.31 103 GLU A N 1
ATOM 823 C CA . GLU A 1 103 ? 16.850 -11.596 -1.966 1.00 95.31 103 GLU A CA 1
ATOM 824 C C . GLU A 1 103 ? 16.979 -10.116 -1.575 1.00 95.31 103 GLU A C 1
ATOM 826 O O . GLU A 1 103 ? 16.412 -9.668 -0.574 1.00 95.31 103 GLU A O 1
ATOM 831 N N . HIS A 1 104 ? 17.623 -9.309 -2.423 1.00 91.69 104 HIS A N 1
ATOM 832 C CA . HIS A 1 104 ? 17.684 -7.862 -2.223 1.00 91.69 104 HIS A CA 1
ATOM 833 C C . HIS A 1 104 ? 16.279 -7.241 -2.195 1.00 91.69 104 HIS A C 1
ATOM 835 O O . HIS A 1 104 ? 15.963 -6.435 -1.324 1.00 91.69 104 HIS A O 1
ATOM 841 N N . ARG A 1 105 ? 15.389 -7.651 -3.104 1.00 93.62 105 ARG A N 1
ATOM 842 C CA . ARG A 1 105 ? 14.015 -7.136 -3.181 1.00 93.62 105 ARG A CA 1
ATOM 843 C C . ARG A 1 105 ? 13.123 -7.614 -2.022 1.00 93.62 105 ARG A C 1
ATOM 845 O O . ARG A 1 105 ? 12.286 -6.839 -1.550 1.00 93.62 105 ARG A O 1
ATOM 852 N N . LYS A 1 106 ? 13.344 -8.816 -1.475 1.00 96.69 106 LYS A N 1
ATOM 853 C CA . LYS A 1 106 ? 12.721 -9.288 -0.222 1.00 96.69 106 LYS A CA 1
ATOM 854 C C . LYS A 1 106 ? 13.048 -8.363 0.949 1.00 96.69 106 LYS A C 1
ATOM 856 O O . LYS A 1 106 ? 12.151 -8.022 1.721 1.00 96.69 106 LYS A O 1
ATOM 861 N N . MET A 1 107 ? 14.295 -7.903 1.056 1.00 94.12 107 MET A N 1
ATOM 862 C CA . MET A 1 107 ? 14.704 -6.943 2.086 1.00 94.12 107 MET A CA 1
ATOM 863 C C . MET A 1 107 ? 13.926 -5.619 1.983 1.00 94.12 107 MET A C 1
ATOM 865 O O . MET A 1 107 ? 13.403 -5.147 2.993 1.00 94.12 107 MET A O 1
ATOM 869 N N . PHE A 1 108 ? 13.757 -5.059 0.779 1.00 92.25 108 PHE A N 1
ATOM 870 C CA . PHE A 1 108 ? 12.953 -3.839 0.595 1.00 92.25 108 PHE A CA 1
ATOM 871 C C . PHE A 1 108 ? 11.485 -4.044 0.939 1.00 92.25 108 PHE A C 1
ATOM 873 O O . PHE A 1 108 ? 10.904 -3.218 1.640 1.00 92.25 108 PHE A O 1
ATOM 880 N N . LEU A 1 109 ? 10.889 -5.161 0.513 1.00 96.44 109 LEU A N 1
ATOM 881 C CA . LEU A 1 109 ? 9.503 -5.459 0.863 1.00 96.44 109 LEU A CA 1
ATOM 882 C C . LEU A 1 109 ? 9.334 -5.602 2.382 1.00 96.44 109 LEU A C 1
ATOM 884 O O . LEU A 1 109 ? 8.367 -5.095 2.944 1.00 96.44 109 LEU A O 1
ATOM 888 N N . ARG A 1 110 ? 10.296 -6.225 3.074 1.00 96.44 110 ARG A N 1
ATOM 889 C CA . ARG A 1 110 ? 10.312 -6.303 4.543 1.00 96.44 110 ARG A CA 1
ATOM 890 C C . ARG A 1 110 ? 10.348 -4.917 5.182 1.00 96.44 110 ARG A C 1
ATOM 892 O O . ARG A 1 110 ? 9.600 -4.670 6.130 1.00 96.44 110 ARG A O 1
ATOM 899 N N . TRP A 1 111 ? 11.190 -4.014 4.684 1.00 95.19 111 TRP A N 1
ATOM 900 C CA . TRP A 1 111 ? 11.253 -2.636 5.178 1.00 95.19 111 TRP A CA 1
ATOM 901 C C . TRP A 1 111 ? 9.957 -1.878 4.924 1.00 95.19 111 TRP A C 1
ATOM 903 O O . TRP A 1 111 ? 9.442 -1.237 5.837 1.00 95.19 111 TRP A O 1
ATOM 913 N N . TYR A 1 112 ? 9.391 -2.016 3.729 1.00 97.19 112 TYR A N 1
ATOM 914 C CA . TYR A 1 112 ? 8.104 -1.436 3.381 1.00 97.19 112 TYR A CA 1
ATOM 915 C C . TYR A 1 112 ? 6.984 -1.939 4.299 1.00 97.19 112 TYR A C 1
ATOM 917 O O . TYR A 1 112 ? 6.307 -1.121 4.909 1.00 97.19 112 TYR A O 1
ATOM 925 N N . LEU A 1 113 ? 6.834 -3.254 4.500 1.00 97.75 113 LEU A N 1
ATOM 926 C CA . LEU A 1 113 ? 5.812 -3.803 5.402 1.00 97.75 113 LEU A CA 1
ATOM 927 C C . LEU A 1 113 ? 6.044 -3.395 6.864 1.00 97.75 113 LEU A C 1
ATOM 929 O O . LEU A 1 113 ? 5.095 -3.202 7.621 1.00 97.75 113 LEU A O 1
ATOM 933 N N . THR A 1 114 ? 7.305 -3.220 7.268 1.00 96.00 114 THR A N 1
ATOM 934 C CA . THR A 1 114 ? 7.641 -2.690 8.598 1.00 96.00 114 THR A CA 1
ATOM 935 C C . THR A 1 114 ? 7.198 -1.237 8.736 1.00 96.00 114 THR A C 1
ATOM 937 O O . THR A 1 114 ? 6.636 -0.868 9.766 1.00 96.00 114 THR A O 1
ATOM 940 N N . LYS A 1 115 ? 7.418 -0.423 7.700 1.00 95.81 115 LYS A N 1
ATOM 941 C CA . LYS A 1 115 ? 6.984 0.973 7.656 1.00 95.81 115 LYS A CA 1
ATOM 942 C C . LYS A 1 115 ? 5.463 1.079 7.572 1.00 95.81 115 LYS A C 1
ATOM 944 O O . LYS A 1 115 ? 4.912 1.882 8.310 1.00 95.81 115 LYS A O 1
ATOM 949 N N . LEU A 1 116 ? 4.784 0.221 6.809 1.00 95.69 116 LEU A N 1
ATOM 950 C CA . LEU A 1 116 ? 3.319 0.117 6.772 1.00 95.69 116 LEU A CA 1
ATOM 951 C C . LEU A 1 116 ? 2.743 -0.142 8.176 1.00 95.69 116 LEU A C 1
ATOM 953 O O . LEU A 1 116 ? 1.756 0.470 8.564 1.00 95.69 116 LEU A O 1
ATOM 957 N N . ASN A 1 117 ? 3.423 -0.977 8.969 1.00 96.25 117 ASN A N 1
ATOM 958 C CA . ASN A 1 117 ? 3.095 -1.295 10.362 1.00 96.25 117 ASN A CA 1
ATOM 959 C C . ASN A 1 117 ? 3.644 -0.280 11.399 1.00 96.25 117 ASN A C 1
ATOM 961 O O . ASN A 1 117 ? 3.712 -0.588 12.590 1.00 96.25 117 ASN A O 1
ATOM 965 N N . SER A 1 118 ? 4.105 0.900 10.976 1.00 93.94 118 SER A N 1
ATOM 966 C CA . SER A 1 118 ? 4.649 1.931 11.875 1.00 93.94 118 SER A CA 1
ATOM 967 C C . SER A 1 118 ? 3.614 3.009 12.235 1.00 93.94 118 SER A C 1
ATOM 969 O O . SER A 1 118 ? 2.425 2.848 11.977 1.00 93.94 118 SER A O 1
ATOM 971 N N . ASP A 1 119 ? 4.054 4.079 12.899 1.00 90.69 119 ASP A N 1
ATOM 972 C CA . ASP A 1 119 ? 3.204 5.202 13.305 1.00 90.69 119 ASP A CA 1
ATOM 973 C C . ASP A 1 119 ? 2.690 5.985 12.081 1.00 90.69 119 ASP A C 1
ATOM 975 O O . ASP A 1 119 ? 3.459 6.673 11.409 1.00 90.69 119 ASP A O 1
ATOM 979 N N . CYS A 1 120 ? 1.389 5.872 11.808 1.00 93.12 120 CYS A N 1
ATOM 980 C CA . CYS A 1 120 ? 0.685 6.524 10.700 1.00 93.12 120 CYS A CA 1
ATOM 981 C C . CYS A 1 120 ? 0.104 7.907 11.054 1.00 93.12 120 CYS A C 1
ATOM 983 O O . CYS A 1 120 ? -0.678 8.464 10.285 1.00 93.12 120 CYS A O 1
ATOM 985 N N . THR A 1 121 ? 0.435 8.470 12.223 1.00 90.75 121 THR A N 1
ATOM 986 C CA . THR A 1 121 ? -0.115 9.768 12.669 1.00 90.75 121 THR A CA 1
ATOM 987 C C . THR A 1 121 ? 0.594 10.983 12.069 1.00 90.75 121 THR A C 1
ATOM 989 O O . THR A 1 121 ? 0.122 12.109 12.212 1.00 90.75 121 THR A O 1
ATOM 992 N N . ARG A 1 122 ? 1.731 10.775 11.401 1.00 91.50 122 ARG A N 1
ATOM 993 C CA . ARG A 1 122 ? 2.598 11.836 10.873 1.00 91.50 122 ARG A CA 1
ATOM 994 C C . ARG A 1 122 ? 2.555 11.877 9.349 1.00 91.50 122 ARG A C 1
ATOM 996 O O . ARG A 1 122 ? 2.490 10.836 8.707 1.00 91.50 122 ARG A O 1
ATOM 1003 N N . MET A 1 123 ? 2.665 13.069 8.760 1.00 93.62 123 MET A N 1
ATOM 1004 C CA . MET A 1 123 ? 2.680 13.210 7.294 1.00 93.62 123 MET A CA 1
ATOM 1005 C C . MET A 1 123 ? 3.895 12.554 6.628 1.00 93.62 123 MET A C 1
ATOM 1007 O O . MET A 1 123 ? 3.749 12.011 5.539 1.00 93.62 123 MET A O 1
ATOM 1011 N N . ASP A 1 124 ? 5.043 12.474 7.309 1.00 92.50 124 ASP A N 1
ATOM 1012 C CA . ASP A 1 124 ? 6.239 11.768 6.812 1.00 92.50 124 ASP A CA 1
ATOM 1013 C C . ASP A 1 124 ? 6.013 10.259 6.570 1.00 92.50 124 ASP A C 1
ATOM 1015 O O . ASP A 1 124 ? 6.723 9.618 5.791 1.00 92.50 124 ASP A O 1
ATOM 1019 N N . TYR A 1 125 ? 5.016 9.660 7.226 1.00 95.50 125 TYR A N 1
ATOM 1020 C CA . TYR A 1 125 ? 4.569 8.303 6.940 1.00 95.50 125 TYR A CA 1
ATOM 1021 C C . TYR A 1 125 ? 3.903 8.238 5.564 1.00 95.50 125 TYR A C 1
ATOM 1023 O O . TYR A 1 125 ? 4.279 7.398 4.748 1.00 95.50 125 TYR A O 1
ATOM 1031 N N . TRP A 1 126 ? 2.961 9.143 5.296 1.00 97.25 126 TRP A N 1
ATOM 1032 C CA . TRP A 1 126 ? 2.183 9.171 4.058 1.00 97.25 126 TRP A CA 1
ATOM 1033 C C . TRP A 1 126 ? 3.011 9.626 2.857 1.00 97.25 126 TRP A C 1
ATOM 1035 O O . TRP A 1 126 ? 2.862 9.063 1.781 1.00 97.25 126 TRP A O 1
ATOM 1045 N N . GLU A 1 127 ? 3.945 10.557 3.050 1.00 95.69 127 GLU A N 1
ATOM 1046 C CA . GLU A 1 127 ? 4.937 10.946 2.037 1.00 95.69 127 GLU A CA 1
ATOM 1047 C C . GLU A 1 127 ? 5.792 9.755 1.596 1.00 95.69 127 GLU A C 1
ATOM 1049 O O . GLU A 1 127 ? 6.013 9.543 0.405 1.00 95.69 127 GLU A O 1
ATOM 1054 N N . TYR A 1 128 ? 6.231 8.919 2.543 1.00 95.50 128 TYR A N 1
ATOM 1055 C CA . TYR A 1 128 ? 6.943 7.696 2.192 1.00 95.50 128 TYR A CA 1
ATOM 1056 C C . TYR A 1 128 ? 6.063 6.720 1.397 1.00 95.50 128 TYR A C 1
ATOM 1058 O O . TYR A 1 128 ? 6.529 6.145 0.415 1.00 95.50 128 TYR A O 1
ATOM 1066 N N . LEU A 1 129 ? 4.810 6.515 1.811 1.00 97.00 129 LEU A N 1
ATOM 1067 C CA . LEU A 1 129 ? 3.883 5.625 1.105 1.00 97.00 129 LEU A CA 1
ATOM 1068 C C . LEU A 1 129 ? 3.559 6.129 -0.308 1.00 97.00 129 LEU A C 1
ATOM 1070 O O . LEU A 1 129 ? 3.470 5.323 -1.236 1.00 97.00 129 LEU A O 1
ATOM 1074 N N . ASP A 1 130 ? 3.457 7.445 -0.484 1.00 96.12 130 ASP A N 1
ATOM 1075 C CA . ASP A 1 130 ? 3.294 8.089 -1.785 1.00 96.12 130 ASP A CA 1
ATOM 1076 C C . ASP A 1 130 ? 4.517 7.865 -2.681 1.00 96.12 130 ASP A C 1
ATOM 1078 O O . ASP A 1 130 ? 4.402 7.443 -3.834 1.00 96.12 130 ASP A O 1
ATOM 1082 N N . LYS A 1 131 ? 5.713 8.031 -2.110 1.00 93.12 131 LYS A N 1
ATOM 1083 C CA . LYS A 1 131 ? 6.979 7.764 -2.792 1.00 93.12 131 LYS A CA 1
ATOM 1084 C C . LYS A 1 131 ? 7.096 6.321 -3.286 1.00 93.12 131 LYS A C 1
ATOM 1086 O O . LYS A 1 131 ? 7.694 6.087 -4.334 1.00 93.12 131 LYS A O 1
ATOM 1091 N N . VAL A 1 132 ? 6.513 5.340 -2.592 1.00 93.94 132 VAL A N 1
ATOM 1092 C CA . VAL A 1 132 ? 6.481 3.954 -3.092 1.00 93.94 132 VAL A CA 1
ATOM 1093 C C . VAL A 1 132 ? 5.813 3.894 -4.469 1.00 93.94 132 VAL A C 1
ATOM 1095 O O . VAL A 1 132 ? 6.349 3.228 -5.352 1.00 93.94 132 VAL A O 1
ATOM 1098 N N . GLY A 1 133 ? 4.710 4.615 -4.694 1.00 94.06 133 GLY A N 1
ATOM 1099 C CA . GLY A 1 133 ? 4.059 4.703 -6.006 1.00 94.06 133 GLY A CA 1
ATOM 1100 C C . GLY A 1 133 ? 4.956 5.351 -7.066 1.00 94.06 133 GLY A C 1
ATOM 1101 O O . GLY A 1 133 ? 5.200 4.749 -8.113 1.00 94.06 133 GLY A O 1
ATOM 1102 N N . LEU A 1 134 ? 5.546 6.508 -6.745 1.00 91.62 134 LEU A N 1
ATOM 1103 C CA . LEU A 1 134 ? 6.505 7.227 -7.599 1.00 91.62 134 LEU A CA 1
ATOM 1104 C C . LEU A 1 134 ? 7.656 6.323 -8.083 1.00 91.62 134 LEU A C 1
ATOM 1106 O O . LEU A 1 134 ? 8.041 6.345 -9.254 1.00 91.62 134 LEU A O 1
ATOM 1110 N N . MET A 1 135 ? 8.198 5.489 -7.193 1.00 89.88 135 MET A N 1
ATOM 1111 C CA . MET A 1 135 ? 9.315 4.599 -7.514 1.00 89.88 135 MET A CA 1
ATOM 1112 C C . MET A 1 135 ? 8.952 3.474 -8.492 1.00 89.88 135 MET A C 1
ATOM 1114 O O . MET A 1 135 ? 9.846 2.953 -9.169 1.00 89.88 135 MET A O 1
ATOM 1118 N N . HIS A 1 136 ? 7.680 3.075 -8.566 1.00 94.19 136 HIS A N 1
ATOM 1119 C CA . HIS A 1 136 ? 7.215 1.998 -9.448 1.00 94.19 136 HIS A CA 1
ATOM 1120 C C . HIS A 1 136 ? 6.831 2.475 -10.855 1.00 94.19 136 HIS A C 1
ATOM 1122 O O . HIS A 1 136 ? 6.699 1.637 -11.741 1.00 94.19 136 HIS A O 1
ATOM 1128 N N . ILE A 1 137 ? 6.763 3.791 -11.090 1.00 92.06 137 ILE A N 1
ATOM 1129 C CA . ILE A 1 137 ? 6.670 4.376 -12.441 1.00 92.06 137 ILE A CA 1
ATOM 1130 C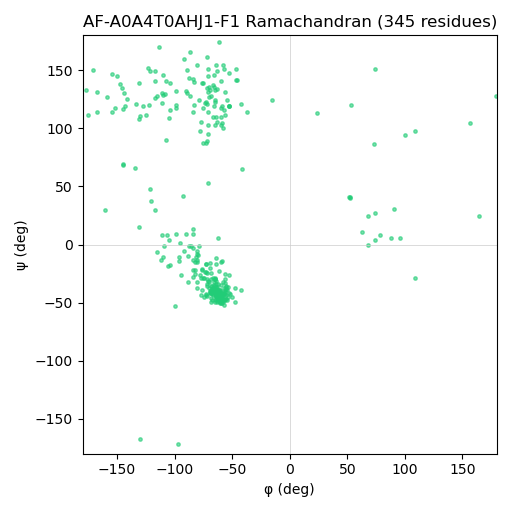 C . ILE A 1 137 ? 8.032 4.789 -13.020 1.00 92.06 137 ILE A C 1
ATOM 1132 O O . ILE A 1 137 ? 8.106 5.317 -14.127 1.00 92.06 137 ILE A O 1
ATOM 1136 N N . GLY A 1 138 ? 9.117 4.556 -12.279 1.00 85.00 138 GLY A N 1
ATOM 1137 C CA . GLY A 1 138 ? 10.491 4.758 -12.741 1.00 85.00 138 GLY A CA 1
ATOM 1138 C C . GLY A 1 138 ? 11.111 6.094 -12.354 1.00 85.00 138 GLY A C 1
ATOM 1139 O O . GLY A 1 138 ? 12.248 6.354 -12.740 1.00 85.00 138 GLY A O 1
ATOM 1140 N N . LYS A 1 139 ? 10.413 6.906 -11.555 1.00 79.88 139 LYS A N 1
ATOM 1141 C CA . LYS A 1 139 ? 10.918 8.173 -11.007 1.00 79.88 139 LYS A CA 1
ATOM 1142 C C . LYS A 1 139 ? 11.562 7.960 -9.624 1.00 79.88 139 LYS A C 1
ATOM 1144 O O . LYS A 1 139 ? 11.324 6.945 -8.973 1.00 79.88 139 LYS A O 1
ATOM 1149 N N . GLY A 1 140 ? 12.418 8.884 -9.175 1.00 69.25 140 GLY A N 1
ATOM 1150 C CA . GLY A 1 140 ? 13.035 8.829 -7.834 1.00 69.25 140 GLY A CA 1
ATOM 1151 C C . GLY A 1 140 ? 14.040 7.685 -7.614 1.00 69.25 140 GLY A C 1
ATOM 1152 O O . GLY A 1 140 ? 14.243 7.231 -6.489 1.00 69.25 140 GLY A O 1
ATOM 1153 N N . ARG A 1 141 ? 14.656 7.161 -8.682 1.00 69.19 141 ARG A N 1
ATOM 1154 C CA . ARG A 1 141 ? 15.691 6.115 -8.608 1.00 69.19 141 ARG A CA 1
ATOM 1155 C C . ARG A 1 141 ? 16.685 6.227 -9.757 1.00 69.19 141 ARG A C 1
ATOM 1157 O O . ARG A 1 141 ? 16.293 6.518 -10.877 1.00 69.19 141 ARG A O 1
ATOM 1164 N N . GLN A 1 142 ? 17.955 5.914 -9.483 1.00 71.94 142 GLN A N 1
ATOM 1165 C CA . GLN A 1 142 ? 19.020 5.928 -10.500 1.00 71.94 142 GLN A CA 1
ATOM 1166 C C . GLN A 1 142 ? 18.780 4.911 -11.621 1.00 71.94 142 GLN A C 1
ATOM 1168 O O . GLN A 1 142 ? 19.017 5.209 -12.783 1.00 71.94 142 GLN A O 1
ATOM 1173 N N . ASN A 1 143 ? 18.282 3.722 -11.269 1.00 77.38 143 ASN A N 1
ATOM 1174 C CA . ASN A 1 143 ? 17.914 2.694 -12.237 1.00 77.38 143 ASN A CA 1
ATOM 1175 C C . ASN A 1 143 ? 16.384 2.663 -12.329 1.00 77.38 143 ASN A C 1
ATOM 1177 O O . ASN A 1 143 ? 15.767 2.190 -11.365 1.00 77.38 143 ASN A O 1
ATOM 1181 N N . PRO A 1 144 ? 15.762 3.120 -13.432 1.00 85.19 144 PRO A N 1
ATOM 1182 C CA . PRO A 1 144 ? 14.309 3.123 -13.587 1.00 85.19 144 PRO A CA 1
ATOM 1183 C C . PRO A 1 144 ? 13.699 1.726 -13.422 1.00 85.19 144 PRO A C 1
ATOM 1185 O O . PRO A 1 144 ? 14.363 0.705 -13.633 1.00 85.19 144 PRO A O 1
ATOM 1188 N N . LEU A 1 145 ? 12.454 1.688 -12.957 1.00 90.00 145 LEU A N 1
ATOM 1189 C CA . LEU A 1 145 ? 11.616 0.497 -12.838 1.00 90.00 145 LEU A CA 1
ATOM 1190 C C . LEU A 1 145 ? 10.203 0.919 -13.216 1.00 90.00 145 LEU A C 1
ATOM 1192 O O . LEU A 1 145 ? 9.684 1.823 -12.571 1.00 90.00 145 LEU A O 1
ATOM 1196 N N . HIS A 1 146 ? 9.591 0.251 -14.178 1.00 94.81 146 HIS A N 1
ATOM 1197 C CA . HIS A 1 146 ? 8.185 0.450 -14.497 1.00 94.81 146 HIS A CA 1
ATOM 1198 C C . HIS A 1 146 ? 7.396 -0.825 -14.199 1.00 94.81 146 HIS A C 1
ATOM 1200 O O . HIS A 1 146 ? 7.788 -1.912 -14.628 1.00 94.81 146 HIS A O 1
ATOM 1206 N N . VAL A 1 147 ? 6.314 -0.700 -13.432 1.00 96.44 147 VAL A N 1
ATOM 1207 C CA . VAL A 1 147 ? 5.421 -1.810 -13.089 1.00 96.44 147 VAL A CA 1
ATOM 1208 C C . VAL A 1 147 ? 3.984 -1.366 -13.287 1.00 96.44 147 VAL A C 1
ATOM 1210 O O . VAL A 1 147 ? 3.541 -0.441 -12.620 1.00 96.44 147 VAL A O 1
ATOM 1213 N N . ASP A 1 148 ? 3.243 -2.052 -14.152 1.00 96.69 148 ASP A N 1
ATOM 1214 C CA . ASP A 1 148 ? 1.838 -1.735 -14.388 1.00 96.69 148 ASP A CA 1
ATOM 1215 C C . ASP A 1 148 ? 1.017 -1.863 -13.103 1.00 96.69 148 ASP A C 1
ATOM 1217 O O . ASP A 1 148 ? 1.159 -2.811 -12.317 1.00 96.69 148 ASP A O 1
ATOM 1221 N N . TYR A 1 149 ? 0.087 -0.923 -12.929 1.00 97.94 149 TYR A N 1
ATOM 1222 C CA . TYR A 1 149 ? -0.734 -0.824 -11.728 1.00 97.94 149 TYR A CA 1
ATOM 1223 C C . TYR A 1 149 ? -1.499 -2.115 -11.414 1.00 97.94 149 TYR A C 1
ATOM 1225 O O . TYR A 1 149 ? -1.614 -2.493 -10.250 1.00 97.94 149 TYR A O 1
ATOM 1233 N N . VAL A 1 150 ? -1.969 -2.838 -12.437 1.00 97.62 150 VAL A N 1
ATOM 1234 C CA . VAL A 1 150 ? -2.699 -4.103 -12.256 1.00 97.62 150 VAL A CA 1
ATOM 1235 C C . VAL A 1 150 ? -1.898 -5.124 -11.436 1.00 97.62 150 VAL A C 1
ATOM 1237 O O . VAL A 1 150 ? -2.470 -5.827 -10.600 1.00 97.62 150 VAL A O 1
ATOM 1240 N N . PHE A 1 151 ? -0.571 -5.169 -11.600 1.00 97.81 151 PHE A N 1
ATOM 1241 C CA . PHE A 1 151 ? 0.296 -6.066 -10.836 1.00 97.81 151 PHE A CA 1
ATOM 1242 C C . PHE A 1 151 ? 0.512 -5.562 -9.409 1.00 97.81 151 PHE A C 1
ATOM 1244 O O . PHE A 1 151 ? 0.501 -6.360 -8.469 1.00 97.81 151 PHE A O 1
ATOM 1251 N N . LEU A 1 152 ? 0.663 -4.245 -9.233 1.00 97.88 152 LEU A N 1
ATOM 1252 C CA . LEU A 1 152 ? 0.817 -3.618 -7.918 1.00 97.88 152 LEU A CA 1
ATOM 1253 C C . LEU A 1 152 ? -0.444 -3.791 -7.065 1.00 97.88 152 LEU A C 1
ATOM 1255 O O . LEU A 1 152 ? -0.349 -4.274 -5.937 1.00 97.88 152 LEU A O 1
ATOM 1259 N N . GLY A 1 153 ? -1.618 -3.481 -7.618 1.00 97.88 153 GLY A N 1
ATOM 1260 C CA . GLY A 1 153 ? -2.907 -3.635 -6.944 1.00 97.88 153 GLY A CA 1
ATOM 1261 C C . GLY A 1 153 ? -3.195 -5.091 -6.570 1.00 97.88 153 GLY A C 1
ATOM 1262 O O . GLY A 1 153 ? -3.559 -5.380 -5.429 1.00 97.88 153 GLY A O 1
ATOM 1263 N N . ALA A 1 154 ? -2.946 -6.040 -7.482 1.00 98.25 154 ALA A N 1
ATOM 1264 C CA . ALA A 1 154 ? -3.111 -7.466 -7.193 1.00 98.25 154 ALA A CA 1
ATOM 1265 C C . ALA A 1 154 ? -2.137 -7.970 -6.109 1.00 98.25 154 ALA A C 1
ATOM 1267 O O . ALA A 1 154 ? -2.531 -8.731 -5.222 1.00 98.25 154 ALA A O 1
ATOM 1268 N N . CYS A 1 155 ? -0.872 -7.534 -6.149 1.00 98.38 155 CYS A N 1
ATOM 1269 C CA . CYS A 1 155 ? 0.125 -7.865 -5.129 1.00 98.38 155 CYS A CA 1
ATOM 1270 C C . CYS A 1 155 ? -0.270 -7.303 -3.755 1.00 98.38 155 CYS A C 1
ATOM 1272 O O . CYS A 1 155 ? -0.208 -8.015 -2.750 1.00 98.38 155 CYS A O 1
ATOM 1274 N N . LEU A 1 156 ? -0.742 -6.056 -3.708 1.00 98.25 156 LEU A N 1
ATOM 1275 C CA . LEU A 1 156 ? -1.194 -5.415 -2.478 1.00 98.25 156 LEU A CA 1
ATOM 1276 C C . LEU A 1 156 ? -2.439 -6.110 -1.899 1.00 98.25 156 LEU A C 1
ATOM 1278 O O . LEU A 1 156 ? -2.498 -6.341 -0.692 1.00 98.25 156 LEU A O 1
ATOM 1282 N N . GLY A 1 157 ? -3.373 -6.546 -2.751 1.00 98.44 157 GLY A N 1
ATOM 1283 C CA . GLY A 1 157 ? -4.506 -7.385 -2.349 1.00 98.44 157 GLY A CA 1
ATOM 1284 C C . GLY A 1 157 ? -4.076 -8.734 -1.757 1.00 98.44 157 GLY A C 1
ATOM 1285 O O . GLY A 1 157 ? -4.612 -9.163 -0.737 1.00 98.44 157 GLY A O 1
ATOM 1286 N N . PHE A 1 158 ? -3.055 -9.378 -2.330 1.00 98.62 158 PHE A N 1
ATOM 1287 C CA . PHE A 1 158 ? -2.490 -10.618 -1.783 1.00 98.62 158 PHE A CA 1
ATOM 1288 C C . PHE A 1 158 ? -1.791 -10.409 -0.427 1.00 98.62 158 PHE A C 1
ATOM 1290 O O . PHE A 1 158 ? -1.913 -11.239 0.479 1.00 98.62 158 PHE A O 1
ATOM 1297 N N . ILE A 1 159 ? -1.084 -9.287 -0.260 1.00 98.50 159 ILE A N 1
ATOM 1298 C CA . ILE A 1 159 ? -0.490 -8.879 1.021 1.00 98.50 159 ILE A CA 1
ATOM 1299 C C . ILE A 1 159 ? -1.586 -8.651 2.069 1.00 98.50 159 ILE A C 1
ATOM 1301 O O . ILE A 1 159 ? -1.453 -9.136 3.194 1.00 98.50 159 ILE A O 1
ATOM 1305 N N . GLN A 1 160 ? -2.665 -7.951 1.706 1.00 98.44 160 GLN A N 1
ATOM 1306 C CA . GLN A 1 160 ? -3.808 -7.705 2.586 1.00 98.44 160 GLN A CA 1
ATOM 1307 C C . GLN A 1 160 ? -4.419 -9.007 3.098 1.00 98.44 160 GLN A C 1
ATOM 1309 O O . GLN A 1 160 ? -4.565 -9.175 4.307 1.00 98.44 160 GLN A O 1
ATOM 1314 N N . ASP A 1 161 ? -4.738 -9.928 2.188 1.00 98.44 161 ASP A N 1
ATOM 1315 C CA . ASP A 1 161 ? -5.327 -11.227 2.517 1.00 98.44 161 ASP A CA 1
ATOM 1316 C C . ASP A 1 161 ? -4.430 -12.021 3.480 1.00 98.44 161 ASP A C 1
ATOM 1318 O O . ASP A 1 161 ? -4.867 -12.458 4.544 1.00 98.44 161 ASP A O 1
ATOM 1322 N N . SER A 1 162 ? -3.128 -12.079 3.182 1.00 98.06 162 SER A N 1
ATOM 1323 C CA . SER A 1 162 ? -2.136 -12.761 4.024 1.00 98.06 162 SER A CA 1
ATOM 1324 C C . SER A 1 162 ? -2.035 -12.158 5.433 1.00 98.06 162 SER A C 1
ATOM 1326 O O . SER A 1 162 ? -1.900 -12.883 6.423 1.00 98.06 162 SER A O 1
ATOM 1328 N N . LEU A 1 163 ? -2.093 -10.826 5.545 1.00 97.69 163 LEU A N 1
ATOM 1329 C CA . LEU A 1 163 ? -2.086 -10.126 6.831 1.00 97.69 163 LEU A CA 1
ATOM 1330 C C . LEU A 1 163 ? -3.379 -10.372 7.614 1.00 97.69 163 LEU A C 1
ATOM 1332 O O . LEU A 1 163 ? -3.333 -10.580 8.828 1.00 97.69 163 LEU A O 1
ATOM 1336 N N . PHE A 1 164 ? -4.528 -10.354 6.940 1.00 97.88 164 PHE A N 1
ATOM 1337 C CA . PHE A 1 164 ? -5.825 -10.582 7.570 1.00 97.88 164 PHE A CA 1
ATOM 1338 C C . PHE A 1 164 ? -5.925 -11.997 8.118 1.00 97.88 164 PHE A C 1
ATOM 1340 O O . PHE A 1 164 ? -6.265 -12.159 9.289 1.00 97.88 164 PHE A O 1
ATOM 1347 N N . GLU A 1 165 ? -5.546 -12.994 7.323 1.00 97.38 165 GLU A N 1
ATOM 1348 C CA . GLU A 1 165 ? -5.506 -14.393 7.740 1.00 97.38 165 GLU A CA 1
ATOM 1349 C C . GLU A 1 165 ? -4.622 -14.568 8.983 1.00 97.38 165 GLU A C 1
ATOM 1351 O O . GLU A 1 165 ? -5.051 -15.133 9.988 1.00 97.38 165 GLU A O 1
ATOM 1356 N N . ALA A 1 166 ? -3.421 -13.982 8.985 1.00 96.38 166 ALA A N 1
ATOM 1357 C CA . ALA A 1 166 ? -2.516 -14.042 10.130 1.00 96.38 166 ALA A CA 1
ATOM 1358 C C . ALA A 1 166 ? -3.124 -13.465 11.426 1.00 96.38 166 ALA A C 1
ATOM 1360 O O . ALA A 1 166 ? -2.944 -14.029 12.511 1.00 96.38 166 ALA A O 1
ATOM 1361 N N . ILE A 1 167 ? -3.855 -12.348 11.337 1.00 96.94 167 ILE A N 1
ATOM 1362 C CA . ILE A 1 167 ? -4.504 -11.719 12.496 1.00 96.94 167 ILE A CA 1
ATOM 1363 C C . ILE A 1 167 ? -5.744 -12.503 12.936 1.00 96.94 167 ILE A C 1
ATOM 1365 O O . ILE A 1 167 ? -5.926 -12.755 14.133 1.00 96.94 167 ILE A O 1
ATOM 1369 N N . LEU A 1 168 ? -6.588 -12.916 11.991 1.00 96.75 168 LEU A N 1
ATOM 1370 C CA . LEU A 1 168 ? -7.825 -13.649 12.260 1.00 96.75 168 LEU A CA 1
ATOM 1371 C C . LEU A 1 168 ? -7.548 -15.036 12.847 1.00 96.75 168 LEU A C 1
ATOM 1373 O O . LEU A 1 168 ? -8.256 -15.456 13.768 1.00 96.75 168 LEU A O 1
ATOM 1377 N N . SER A 1 169 ? -6.464 -15.682 12.428 1.00 95.62 169 SER A N 1
ATOM 1378 C CA . SER A 1 169 ? -6.029 -16.991 12.924 1.00 95.62 169 SER A CA 1
ATOM 1379 C C . SER A 1 169 ? -5.193 -16.916 14.211 1.00 95.62 169 SER A C 1
ATOM 1381 O O . SER A 1 169 ? -4.873 -17.943 14.811 1.00 95.62 169 SER A O 1
ATOM 1383 N N . HIS A 1 170 ? -4.889 -15.716 14.727 1.00 94.81 170 HIS A N 1
ATOM 1384 C CA . HIS A 1 170 ? -4.088 -15.576 15.945 1.00 94.81 170 HIS A CA 1
ATOM 1385 C C . HIS A 1 170 ? -4.806 -16.163 17.186 1.00 94.81 170 HIS A C 1
ATOM 1387 O O . HIS A 1 170 ? -5.891 -15.696 17.553 1.00 94.81 170 HIS A O 1
ATOM 1393 N N . PRO A 1 171 ? -4.212 -17.125 17.921 1.00 92.94 171 PRO A N 1
ATOM 1394 C CA . PRO A 1 171 ? -4.941 -17.934 18.907 1.00 92.94 171 PRO A CA 1
ATOM 1395 C C . PRO A 1 171 ? -5.314 -17.183 20.192 1.00 92.94 171 PRO A C 1
ATOM 1397 O O . PRO A 1 171 ? -6.240 -17.576 20.892 1.00 92.94 171 PRO A O 1
ATOM 1400 N N . ARG A 1 172 ? -4.589 -16.108 20.528 1.00 91.56 172 ARG A N 1
ATOM 1401 C CA . ARG A 1 172 ? -4.764 -15.364 21.794 1.00 91.56 172 ARG A CA 1
ATOM 1402 C C . ARG A 1 172 ? -5.398 -13.985 21.630 1.00 91.56 172 ARG A C 1
ATOM 1404 O O . ARG A 1 172 ? -5.540 -13.266 22.613 1.00 91.56 172 ARG A O 1
ATOM 1411 N N . LEU A 1 173 ? -5.703 -13.577 20.398 1.00 92.75 173 LEU A N 1
ATOM 1412 C CA . LEU A 1 173 ? -6.362 -12.295 20.165 1.00 92.75 173 LEU A CA 1
ATOM 1413 C C . LEU A 1 173 ? -7.872 -12.492 20.267 1.00 92.75 173 LEU A C 1
ATOM 1415 O O . LEU A 1 173 ? -8.438 -13.362 19.608 1.00 92.75 173 LEU A O 1
ATOM 1419 N N . GLU A 1 174 ? -8.519 -11.676 21.090 1.00 93.88 174 GLU A N 1
ATOM 1420 C CA . GLU A 1 174 ? -9.974 -11.666 21.193 1.00 93.88 174 GLU A CA 1
ATOM 1421 C C . GLU A 1 174 ? -10.595 -11.190 19.875 1.00 93.88 174 GLU A C 1
ATOM 1423 O O . GLU A 1 174 ? -10.042 -10.322 19.193 1.00 93.88 174 GLU A O 1
ATOM 1428 N N . LEU A 1 175 ? -11.761 -11.741 19.524 1.00 93.38 175 LEU A N 1
ATOM 1429 C CA . LEU A 1 175 ? -12.420 -11.489 18.238 1.00 93.38 175 LEU A CA 1
ATOM 1430 C C . LEU A 1 175 ? -12.602 -9.993 17.944 1.00 93.38 175 LEU A C 1
ATOM 1432 O O . LEU A 1 175 ? -12.332 -9.551 16.833 1.00 93.38 175 LEU A O 1
ATOM 1436 N N . HIS A 1 176 ? -12.995 -9.196 18.940 1.00 88.50 176 HIS A N 1
ATOM 1437 C CA . HIS A 1 176 ? -13.186 -7.756 18.758 1.00 88.50 176 HIS A CA 1
ATOM 1438 C C . HIS A 1 176 ? -11.883 -7.032 18.379 1.00 88.50 176 HIS A C 1
ATOM 1440 O O . HIS A 1 176 ? -11.903 -6.159 17.516 1.00 88.50 176 HIS A O 1
ATOM 1446 N N . ARG A 1 177 ? -10.737 -7.429 18.955 1.00 93.38 177 ARG A N 1
ATOM 1447 C CA . ARG A 1 177 ? -9.426 -6.858 18.600 1.00 93.38 177 ARG A CA 1
ATOM 1448 C C . ARG A 1 177 ? -9.012 -7.270 17.200 1.00 93.38 177 ARG A C 1
ATOM 1450 O O . ARG A 1 177 ? -8.510 -6.437 16.459 1.00 93.38 177 ARG A O 1
ATOM 1457 N N . LYS A 1 178 ? -9.255 -8.531 16.827 1.00 96.25 178 LYS A N 1
ATOM 1458 C CA . LYS A 1 178 ? -9.007 -9.013 15.461 1.00 96.25 178 LYS A CA 1
ATOM 1459 C C . LYS A 1 178 ? -9.780 -8.177 14.443 1.00 96.25 178 LYS A C 1
ATOM 1461 O O . LYS A 1 178 ? -9.182 -7.686 13.497 1.00 96.25 178 LYS A O 1
ATOM 1466 N N . ILE A 1 179 ? -11.076 -7.961 14.684 1.00 95.31 179 ILE A N 1
ATOM 1467 C CA . ILE A 1 179 ? -11.937 -7.136 13.825 1.00 95.31 179 ILE A CA 1
ATOM 1468 C C . ILE A 1 179 ? -11.398 -5.706 13.729 1.00 95.31 179 ILE A C 1
ATOM 1470 O O . ILE A 1 179 ? -11.254 -5.195 12.623 1.00 95.31 179 ILE A O 1
ATOM 1474 N N . ALA A 1 180 ? -11.070 -5.074 14.860 1.00 95.19 180 ALA A N 1
ATOM 1475 C CA . ALA A 1 180 ? -10.553 -3.706 14.876 1.00 95.19 180 ALA A CA 1
ATOM 1476 C C . ALA A 1 180 ? -9.234 -3.578 14.094 1.00 95.19 180 ALA A C 1
ATOM 1478 O O . ALA A 1 180 ? -9.107 -2.696 13.250 1.00 95.19 180 ALA A O 1
ATOM 1479 N N . ILE A 1 181 ? -8.285 -4.497 14.314 1.00 97.19 181 ILE A N 1
ATOM 1480 C CA . ILE A 1 181 ? -6.997 -4.520 13.605 1.00 97.19 181 ILE A CA 1
ATOM 1481 C C . ILE A 1 181 ? -7.210 -4.728 12.101 1.00 97.19 181 ILE A C 1
ATOM 1483 O O . ILE A 1 181 ? -6.632 -3.995 11.308 1.00 97.19 181 ILE A O 1
ATOM 1487 N N . VAL A 1 182 ? -8.044 -5.694 11.700 1.00 97.81 182 VAL A N 1
ATOM 1488 C CA . VAL A 1 182 ? -8.320 -5.990 10.283 1.00 97.81 182 VAL A CA 1
ATOM 1489 C C . VAL A 1 182 ? -8.976 -4.801 9.584 1.00 97.81 182 VAL A C 1
ATOM 1491 O O . VAL A 1 182 ? -8.548 -4.431 8.494 1.00 97.81 182 VAL A O 1
ATOM 1494 N N . LYS A 1 183 ? -9.966 -4.157 10.215 1.00 97.12 183 LYS A N 1
ATOM 1495 C CA . LYS A 1 183 ? -10.603 -2.951 9.663 1.00 97.12 183 LYS A CA 1
ATOM 1496 C C . LYS A 1 183 ? -9.593 -1.818 9.483 1.00 97.12 183 LYS A C 1
ATOM 1498 O O . LYS A 1 183 ? -9.507 -1.259 8.393 1.00 97.12 183 LYS A O 1
ATOM 1503 N N . ALA A 1 184 ? -8.823 -1.512 10.525 1.00 97.50 184 ALA A N 1
ATOM 1504 C CA . ALA A 1 184 ? -7.853 -0.424 10.500 1.00 97.50 184 ALA A CA 1
ATOM 1505 C C . ALA A 1 184 ? -6.742 -0.671 9.467 1.00 97.50 184 ALA A C 1
ATOM 1507 O O . ALA A 1 184 ? -6.400 0.217 8.688 1.00 97.50 184 ALA A O 1
ATOM 1508 N N . LEU A 1 185 ? -6.223 -1.900 9.405 1.00 97.81 185 LEU A N 1
ATOM 1509 C CA . LEU A 1 185 ? -5.206 -2.296 8.434 1.00 97.81 185 LEU A CA 1
ATOM 1510 C C . LEU A 1 185 ? -5.744 -2.266 7.000 1.00 97.81 185 LEU A C 1
ATOM 1512 O O . LEU A 1 185 ? -5.041 -1.819 6.099 1.00 97.81 185 LEU A O 1
ATOM 1516 N N . GLY A 1 186 ? -6.996 -2.681 6.792 1.00 98.25 186 GLY A N 1
ATOM 1517 C CA . GLY A 1 186 ? -7.667 -2.568 5.499 1.00 98.25 186 GLY A CA 1
ATOM 1518 C C . GLY A 1 186 ? -7.748 -1.127 5.007 1.00 98.25 186 GLY A C 1
ATOM 1519 O O . GLY A 1 186 ? -7.426 -0.867 3.853 1.00 98.25 186 GLY A O 1
ATOM 1520 N N . LYS A 1 187 ? -8.098 -0.175 5.881 1.00 98.38 187 LYS A N 1
ATOM 1521 C CA . LYS A 1 187 ? -8.116 1.256 5.532 1.00 98.38 187 LYS A CA 1
ATOM 1522 C C . LYS A 1 187 ? -6.731 1.758 5.115 1.00 98.38 187 LYS A C 1
ATOM 1524 O O . LYS A 1 187 ? -6.615 2.382 4.068 1.00 98.38 187 LYS A O 1
ATOM 1529 N N . VAL A 1 188 ? -5.679 1.433 5.874 1.00 98.38 188 VAL A N 1
ATOM 1530 C CA . VAL A 1 188 ? -4.291 1.804 5.523 1.00 98.38 188 VAL A CA 1
ATOM 1531 C C . VAL A 1 188 ? -3.883 1.231 4.166 1.00 98.38 188 VAL A C 1
ATOM 1533 O O . VAL A 1 188 ? -3.286 1.937 3.356 1.00 98.38 188 VAL A O 1
ATOM 1536 N N . ILE A 1 189 ? -4.223 -0.031 3.891 1.00 98.31 189 ILE A N 1
ATOM 1537 C CA . ILE A 1 189 ? -3.910 -0.674 2.611 1.00 98.31 189 ILE A CA 1
ATOM 1538 C C . ILE A 1 189 ? -4.669 -0.014 1.454 1.00 98.31 189 ILE A C 1
ATOM 1540 O O . ILE A 1 189 ? -4.084 0.196 0.395 1.00 98.31 189 ILE A O 1
ATOM 1544 N N . TRP A 1 190 ? -5.929 0.374 1.650 1.00 98.38 190 TRP A N 1
ATOM 1545 C CA . TRP A 1 190 ? -6.683 1.124 0.644 1.00 98.38 190 TRP A CA 1
ATOM 1546 C C . TRP A 1 190 ? -6.106 2.516 0.383 1.00 98.38 190 TRP A C 1
ATOM 1548 O O . TRP A 1 190 ? -6.008 2.909 -0.776 1.00 98.38 190 TRP A O 1
ATOM 1558 N N . ILE A 1 191 ? -5.664 3.227 1.425 1.00 98.62 191 ILE A N 1
ATOM 1559 C CA . ILE A 1 191 ? -4.976 4.516 1.264 1.00 98.62 191 ILE A CA 1
ATOM 1560 C C . ILE A 1 191 ? -3.678 4.319 0.478 1.00 98.62 191 ILE A C 1
ATOM 1562 O O . ILE A 1 191 ? -3.426 5.037 -0.481 1.00 98.62 191 ILE A O 1
ATOM 1566 N N . GLN A 1 192 ? -2.872 3.310 0.815 1.00 98.50 192 GLN A N 1
ATOM 1567 C CA . GLN A 1 192 ? -1.686 2.981 0.027 1.00 98.50 192 GLN A CA 1
ATOM 1568 C C . GLN A 1 192 ? -2.030 2.658 -1.432 1.00 98.50 192 GLN A C 1
ATOM 1570 O O . GLN A 1 192 ? -1.294 3.058 -2.333 1.00 98.50 192 GLN A O 1
ATOM 1575 N N . ASN A 1 193 ? -3.098 1.896 -1.669 1.00 98.56 193 ASN A N 1
ATOM 1576 C CA . ASN A 1 193 ? -3.522 1.524 -3.012 1.00 98.56 193 ASN A CA 1
ATOM 1577 C C . ASN A 1 193 ? -3.864 2.764 -3.848 1.00 98.56 193 ASN A C 1
ATOM 1579 O O . ASN A 1 193 ? -3.411 2.856 -4.985 1.00 98.56 193 ASN A O 1
ATOM 1583 N N . ASP A 1 194 ? -4.598 3.716 -3.265 1.00 98.38 194 ASP A N 1
ATOM 1584 C CA . ASP A 1 194 ? -4.891 5.020 -3.871 1.00 98.38 194 ASP A CA 1
ATOM 1585 C C . ASP A 1 194 ? -3.608 5.815 -4.164 1.00 98.38 194 ASP A C 1
ATOM 1587 O O . ASP A 1 194 ? -3.430 6.317 -5.271 1.00 98.38 194 ASP A O 1
ATOM 1591 N N . LEU A 1 195 ? -2.666 5.866 -3.217 1.00 97.94 195 LEU A N 1
ATOM 1592 C CA . LEU A 1 195 ? -1.398 6.568 -3.417 1.00 97.94 195 LEU A CA 1
ATOM 1593 C C . LEU A 1 195 ? -0.553 5.952 -4.539 1.00 97.94 195 LEU A C 1
ATOM 1595 O O . LEU A 1 195 ? 0.091 6.689 -5.275 1.00 97.94 195 LEU A O 1
ATOM 1599 N N . ILE A 1 196 ? -0.556 4.625 -4.708 1.00 97.75 196 ILE A N 1
ATOM 1600 C CA . ILE A 1 196 ? 0.115 3.972 -5.846 1.00 97.75 196 ILE A CA 1
ATOM 1601 C C . ILE A 1 196 ? -0.603 4.312 -7.150 1.00 97.75 196 ILE A C 1
ATOM 1603 O O . ILE A 1 196 ? 0.046 4.662 -8.136 1.00 97.75 196 ILE A O 1
ATOM 1607 N N . GLU A 1 197 ? -1.928 4.189 -7.156 1.00 97.12 197 GLU A N 1
ATOM 1608 C CA . GLU A 1 197 ? -2.777 4.407 -8.326 1.00 97.12 197 GLU A CA 1
ATOM 1609 C C . GLU A 1 197 ? -2.652 5.836 -8.861 1.00 97.12 197 GLU A C 1
ATOM 1611 O O . GLU A 1 197 ? -2.491 6.010 -10.069 1.00 97.12 197 GLU A O 1
ATOM 1616 N N . LYS A 1 198 ? -2.559 6.832 -7.970 1.00 94.94 198 LYS A N 1
ATOM 1617 C CA . LYS A 1 198 ? -2.325 8.244 -8.308 1.00 94.94 198 LYS A CA 1
ATOM 1618 C C . LYS A 1 198 ? -1.174 8.449 -9.296 1.00 94.94 198 LYS A C 1
ATOM 1620 O O . LYS A 1 198 ? -1.248 9.326 -10.144 1.00 94.94 198 LYS A O 1
ATOM 1625 N N . TRP A 1 199 ? -0.095 7.672 -9.186 1.00 94.44 199 TRP A N 1
ATOM 1626 C CA . TRP A 1 199 ? 1.069 7.809 -10.072 1.00 94.44 199 TRP A CA 1
ATOM 1627 C C . TRP A 1 199 ? 0.891 7.138 -11.438 1.00 94.44 199 TRP A C 1
ATOM 1629 O O . TRP A 1 199 ? 1.681 7.399 -12.343 1.00 94.44 199 TRP A O 1
ATOM 1639 N N . HIS A 1 200 ? -0.109 6.270 -11.584 1.00 94.19 200 HIS A N 1
ATOM 1640 C CA . HIS A 1 200 ? -0.380 5.501 -12.800 1.00 94.19 200 HIS A CA 1
ATOM 1641 C C . HIS A 1 200 ? -1.591 6.027 -13.576 1.00 94.19 200 HIS A C 1
ATOM 1643 O O . HIS A 1 200 ? -1.744 5.703 -14.753 1.00 94.19 200 HIS A O 1
ATOM 1649 N N . ASN A 1 201 ? -2.455 6.805 -12.925 1.00 92.62 201 ASN A N 1
ATOM 1650 C CA . ASN A 1 201 ? -3.632 7.393 -13.541 1.00 92.62 201 ASN A CA 1
ATOM 1651 C C . ASN A 1 201 ? -3.318 8.734 -14.223 1.00 92.62 201 ASN A C 1
ATOM 1653 O O . ASN A 1 201 ? -2.263 9.335 -14.026 1.00 92.62 201 ASN A O 1
ATOM 1657 N N . THR A 1 202 ? -4.252 9.193 -15.053 1.00 92.06 202 THR A N 1
ATOM 1658 C CA . THR A 1 202 ? -4.183 10.498 -15.731 1.00 92.06 202 THR A CA 1
ATOM 1659 C C . THR A 1 202 ? -5.231 11.479 -15.206 1.00 92.06 202 THR A C 1
ATOM 1661 O O . THR A 1 202 ? -5.440 12.541 -15.793 1.00 92.06 202 THR A O 1
ATOM 1664 N N . ASP A 1 203 ? -5.933 11.123 -14.132 1.00 93.25 203 ASP A N 1
ATOM 1665 C CA . ASP A 1 203 ? -6.989 11.953 -13.569 1.00 93.25 203 ASP A CA 1
ATOM 1666 C C . ASP A 1 203 ? -6.382 13.206 -12.938 1.00 93.25 203 ASP A C 1
ATOM 1668 O O . ASP A 1 203 ? -5.415 13.136 -12.184 1.00 93.25 203 ASP A O 1
ATOM 1672 N N . GLY A 1 204 ? -6.961 14.373 -13.228 1.00 89.75 204 GLY A N 1
ATOM 1673 C CA . GLY A 1 204 ? -6.429 15.632 -12.711 1.00 89.75 204 GLY A CA 1
ATOM 1674 C C . GLY A 1 204 ? -5.200 16.139 -13.469 1.00 89.75 204 GLY A C 1
ATOM 1675 O O . GLY A 1 204 ? -4.611 17.128 -13.034 1.00 89.75 204 GLY A O 1
ATOM 1676 N N . ALA A 1 205 ? -4.831 15.520 -14.599 1.00 89.31 205 ALA A N 1
ATOM 1677 C CA . ALA A 1 205 ? -3.771 16.011 -15.481 1.00 89.31 205 ALA A CA 1
ATOM 1678 C C . ALA A 1 205 ? -4.021 17.455 -15.955 1.00 89.31 205 ALA A C 1
ATOM 1680 O O . ALA A 1 205 ? -3.072 18.189 -16.201 1.00 89.31 205 ALA A O 1
ATOM 1681 N N . GLU A 1 206 ? -5.280 17.905 -16.002 1.00 90.62 206 GLU A N 1
ATOM 1682 C CA . GLU A 1 206 ? -5.652 19.294 -16.283 1.00 90.62 206 GLU A CA 1
ATOM 1683 C C . GLU A 1 206 ? -5.164 20.306 -15.228 1.00 90.62 206 GLU A C 1
ATOM 1685 O O . GLU A 1 206 ? -5.155 21.510 -15.483 1.00 90.62 206 GLU A O 1
ATOM 1690 N N . TYR A 1 207 ? -4.784 19.836 -14.036 1.00 88.44 207 TYR A N 1
ATOM 1691 C CA . TYR A 1 207 ? -4.236 20.665 -12.963 1.00 88.44 207 TYR A CA 1
ATOM 1692 C C . TYR A 1 207 ? -2.709 20.672 -12.924 1.00 88.44 207 TYR A C 1
ATOM 1694 O O . TYR A 1 207 ? -2.149 21.499 -12.206 1.00 88.44 207 TYR A O 1
ATOM 1702 N N . ALA A 1 208 ? -2.046 19.794 -13.682 1.00 74.69 208 ALA A N 1
ATOM 1703 C CA . ALA A 1 208 ? -0.599 19.810 -13.822 1.00 74.69 208 ALA A CA 1
ATOM 1704 C C . ALA A 1 208 ? -0.206 21.035 -14.662 1.00 74.69 208 ALA A C 1
ATOM 1706 O O . ALA A 1 208 ? -0.400 21.060 -15.875 1.00 74.69 208 ALA A O 1
ATOM 1707 N N . GLN A 1 209 ? 0.297 22.088 -14.017 1.00 61.62 209 GLN A N 1
ATOM 1708 C CA . GLN A 1 209 ? 0.892 23.211 -14.739 1.00 61.62 209 GLN A CA 1
ATOM 1709 C C . GLN A 1 209 ? 2.237 22.751 -15.318 1.00 61.62 209 GLN A C 1
ATOM 1711 O O . GLN A 1 209 ? 3.016 22.107 -14.616 1.00 61.62 209 GLN A O 1
ATOM 1716 N N . GLU A 1 210 ? 2.506 23.072 -16.588 1.00 52.22 210 GLU A N 1
ATOM 1717 C CA . GLU A 1 210 ? 3.728 22.662 -17.308 1.00 52.22 210 GLU A CA 1
ATOM 1718 C C . GLU A 1 210 ? 5.025 23.030 -16.550 1.00 52.22 210 GLU A C 1
ATOM 1720 O O . GLU A 1 210 ? 6.014 22.314 -16.659 1.00 52.22 210 GLU A O 1
ATOM 1725 N N . GLU A 1 211 ? 5.007 24.067 -15.700 1.00 47.53 211 GLU A N 1
ATOM 1726 C CA . GLU A 1 211 ? 6.151 24.495 -14.873 1.00 47.53 211 GLU A CA 1
ATOM 1727 C C . GLU A 1 211 ? 6.334 23.697 -13.555 1.00 47.53 211 GLU A C 1
ATOM 1729 O O . GLU A 1 211 ? 7.453 23.582 -13.046 1.00 47.53 211 GLU A O 1
ATOM 1734 N N . GLU A 1 212 ? 5.277 23.098 -12.990 1.00 52.06 212 GLU A N 1
ATOM 1735 C CA . GLU A 1 212 ? 5.351 22.336 -11.725 1.00 52.06 212 GLU A CA 1
ATOM 1736 C C . GLU A 1 212 ? 5.875 20.913 -11.938 1.00 52.06 212 GLU A C 1
ATOM 1738 O O . GLU A 1 212 ? 6.579 20.385 -11.079 1.00 52.06 212 GLU A O 1
ATOM 1743 N N . ALA A 1 213 ? 5.589 20.294 -13.087 1.00 48.56 213 ALA A N 1
ATOM 1744 C CA . ALA A 1 213 ? 6.073 18.951 -13.400 1.00 48.56 213 ALA A CA 1
ATOM 1745 C C . ALA A 1 213 ? 7.608 18.906 -13.503 1.00 48.56 213 ALA A C 1
ATOM 1747 O O . ALA A 1 213 ? 8.220 17.995 -12.944 1.00 48.56 213 ALA A O 1
ATOM 1748 N N . ASP A 1 214 ? 8.222 19.905 -14.143 1.00 43.34 214 ASP A N 1
ATOM 1749 C CA . ASP A 1 214 ? 9.680 20.020 -14.276 1.00 43.34 214 ASP A CA 1
ATOM 1750 C C . ASP A 1 214 ? 10.362 20.397 -12.952 1.00 43.34 214 ASP A C 1
ATOM 1752 O O . ASP A 1 214 ? 11.443 19.890 -12.652 1.00 43.34 214 ASP A O 1
ATOM 1756 N N . THR A 1 215 ? 9.710 21.203 -12.108 1.00 50.34 215 THR A N 1
ATOM 1757 C CA . THR A 1 215 ? 10.237 21.566 -10.780 1.00 50.34 215 THR A CA 1
ATOM 1758 C C . THR A 1 215 ? 10.161 20.387 -9.803 1.00 50.34 215 THR A C 1
ATOM 1760 O O . THR A 1 215 ? 11.147 20.068 -9.141 1.00 50.34 215 THR A O 1
ATOM 1763 N N . LEU A 1 216 ? 9.039 19.655 -9.780 1.00 49.50 216 LEU A N 1
ATOM 1764 C CA . LEU A 1 216 ? 8.873 18.449 -8.963 1.00 49.50 216 LEU A CA 1
ATOM 1765 C C . LEU A 1 216 ? 9.847 17.345 -9.408 1.00 49.50 216 LEU A C 1
ATOM 1767 O O . LEU A 1 216 ? 10.446 16.667 -8.5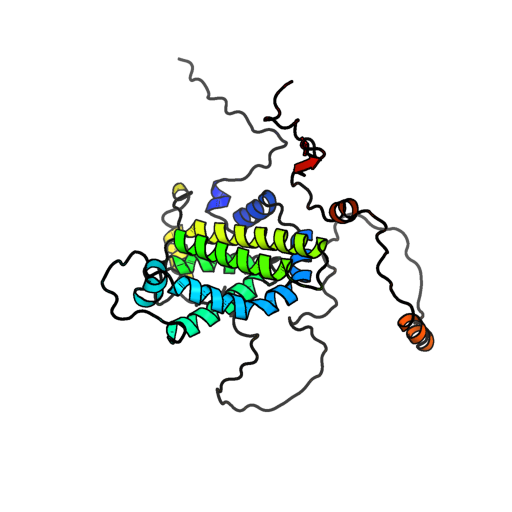80 1.00 49.50 216 LEU A O 1
ATOM 1771 N N . LEU A 1 217 ? 10.049 17.175 -10.720 1.00 50.53 217 LEU A N 1
ATOM 1772 C CA . LEU A 1 217 ? 11.032 16.238 -11.274 1.00 50.53 217 LEU A CA 1
ATOM 1773 C C . LEU A 1 217 ? 12.479 16.647 -10.965 1.00 50.53 217 LEU A C 1
ATOM 1775 O O . LEU A 1 217 ? 13.302 15.768 -10.699 1.00 50.53 217 LEU A O 1
ATOM 1779 N N . GLY A 1 218 ? 12.776 17.950 -10.980 1.00 48.62 218 GLY A N 1
ATOM 1780 C CA . GLY A 1 218 ? 14.086 18.514 -10.656 1.00 48.62 218 GLY A CA 1
ATOM 1781 C C . GLY A 1 218 ? 14.466 18.367 -9.181 1.00 48.62 218 GLY A C 1
ATOM 1782 O O . GLY A 1 218 ? 15.592 17.979 -8.881 1.00 48.62 218 GLY A O 1
ATOM 1783 N N . GLU A 1 219 ? 13.530 18.580 -8.252 1.00 47.03 219 GLU A N 1
ATOM 1784 C CA . GLU A 1 219 ? 13.770 18.414 -6.808 1.00 47.03 219 GLU A CA 1
ATOM 1785 C C . GLU A 1 219 ? 13.907 16.937 -6.387 1.00 47.03 219 GLU A C 1
ATOM 1787 O O . GLU A 1 219 ? 14.661 16.610 -5.469 1.00 47.03 219 GLU A O 1
ATOM 1792 N N . ILE A 1 220 ? 13.251 16.013 -7.100 1.00 52.06 220 ILE A N 1
ATOM 1793 C CA . ILE A 1 220 ? 13.364 14.560 -6.872 1.00 52.06 220 ILE A CA 1
ATOM 1794 C C . ILE A 1 220 ? 14.730 14.004 -7.342 1.00 52.06 220 ILE A C 1
ATOM 1796 O O . ILE A 1 220 ? 15.123 12.897 -6.956 1.00 52.06 220 ILE A O 1
ATOM 1800 N N . ALA A 1 221 ? 15.472 14.747 -8.170 1.00 51.00 221 ALA A N 1
ATOM 1801 C CA . ALA A 1 221 ? 16.654 14.241 -8.862 1.00 51.00 221 ALA A CA 1
ATOM 1802 C C . ALA A 1 221 ? 17.916 14.114 -7.987 1.00 51.00 221 ALA A C 1
ATOM 1804 O O . ALA A 1 221 ? 18.778 13.302 -8.331 1.00 51.00 221 ALA A O 1
ATOM 1805 N N . GLU A 1 222 ? 18.043 14.836 -6.863 1.00 47.53 222 GLU A N 1
ATOM 1806 C CA . GLU A 1 222 ? 19.355 14.941 -6.195 1.00 47.53 222 GLU A CA 1
ATOM 1807 C C . GLU A 1 222 ? 19.584 14.119 -4.913 1.00 47.53 222 GLU A C 1
ATOM 1809 O O . GLU A 1 222 ? 20.749 13.849 -4.636 1.00 47.53 222 GLU A O 1
ATOM 1814 N N . ASP A 1 223 ? 18.590 13.593 -4.174 1.00 50.72 223 ASP A N 1
ATOM 1815 C CA . ASP A 1 223 ? 18.927 12.684 -3.042 1.00 50.72 223 ASP A CA 1
ATOM 1816 C C . ASP A 1 223 ? 17.812 11.753 -2.513 1.00 50.72 223 ASP A C 1
ATOM 1818 O O . ASP A 1 223 ? 17.786 11.321 -1.358 1.00 50.72 223 ASP A O 1
ATOM 1822 N N . GLU A 1 224 ? 16.878 11.356 -3.372 1.00 59.69 224 GLU A N 1
ATOM 1823 C CA . GLU A 1 224 ? 15.691 10.584 -2.988 1.00 59.69 224 GLU A CA 1
ATOM 1824 C C . GLU A 1 224 ? 15.877 9.050 -3.103 1.00 59.69 224 GLU A C 1
ATOM 1826 O O . GLU A 1 224 ? 14.970 8.335 -3.527 1.00 59.69 224 GLU A O 1
ATOM 1831 N N . ARG A 1 225 ? 17.024 8.491 -2.691 1.00 67.19 225 ARG A N 1
ATOM 1832 C CA . ARG A 1 225 ? 17.289 7.033 -2.777 1.00 67.19 225 ARG A CA 1
ATOM 1833 C C . ARG A 1 225 ? 16.244 6.183 -2.026 1.00 67.19 225 ARG A C 1
ATOM 1835 O O . ARG A 1 225 ? 15.632 6.623 -1.053 1.00 67.19 225 ARG A O 1
ATOM 1842 N N . GLU A 1 226 ? 16.065 4.928 -2.452 1.00 71.88 226 GLU A N 1
ATOM 1843 C CA . GLU A 1 226 ? 15.156 3.963 -1.805 1.00 71.88 226 GLU A CA 1
ATOM 1844 C C . GLU A 1 226 ? 15.486 3.830 -0.304 1.00 71.88 226 GLU A C 1
ATOM 1846 O O . GLU A 1 226 ? 16.627 3.551 0.064 1.00 71.88 226 GLU A O 1
ATOM 1851 N N . GLY A 1 227 ? 14.500 4.058 0.570 1.00 75.44 227 GLY A N 1
ATOM 1852 C CA . GLY A 1 227 ? 14.689 4.060 2.028 1.00 75.44 227 GLY A CA 1
ATOM 1853 C C . GLY A 1 227 ? 15.099 5.400 2.655 1.00 75.44 227 GLY A C 1
ATOM 1854 O O . GLY A 1 227 ? 15.325 5.445 3.868 1.00 75.44 227 GLY A O 1
ATOM 1855 N N . TYR A 1 228 ? 15.148 6.479 1.869 1.00 81.06 228 TYR A N 1
ATOM 1856 C CA . TYR A 1 228 ? 15.358 7.856 2.323 1.00 81.06 228 TYR A CA 1
ATOM 1857 C C . TYR A 1 228 ? 14.135 8.728 2.011 1.00 81.06 228 TYR A C 1
ATOM 1859 O O . TYR A 1 228 ? 13.434 8.490 1.027 1.00 81.06 228 TYR A O 1
ATOM 1867 N N . LEU A 1 229 ? 13.887 9.739 2.840 1.00 82.75 229 LEU A N 1
ATOM 1868 C CA . LEU A 1 229 ? 12.879 10.781 2.632 1.00 82.75 229 LEU A CA 1
ATOM 1869 C C . LEU A 1 229 ? 13.439 12.100 3.173 1.00 82.75 229 LEU A C 1
ATOM 1871 O O . LEU A 1 229 ? 13.965 12.113 4.290 1.00 82.75 229 LEU A O 1
ATOM 1875 N N . HIS A 1 230 ? 13.376 13.185 2.394 1.00 82.19 230 HIS A N 1
ATOM 1876 C CA . HIS A 1 230 ? 13.980 14.482 2.756 1.00 82.19 230 HIS A CA 1
ATOM 1877 C C . HIS A 1 230 ? 15.469 14.362 3.139 1.00 82.19 230 HIS A C 1
ATOM 1879 O O . HIS A 1 230 ? 15.914 14.907 4.152 1.00 82.19 230 HIS A O 1
ATOM 1885 N N . GLY A 1 231 ? 16.224 13.529 2.410 1.00 78.81 231 GLY A N 1
ATOM 1886 C CA . GLY A 1 231 ? 17.636 13.221 2.694 1.00 78.81 231 GLY A CA 1
ATOM 1887 C C . GLY A 1 231 ? 17.892 12.410 3.978 1.00 78.81 231 GLY A C 1
ATOM 1888 O O . GLY A 1 231 ? 19.035 12.069 4.286 1.00 78.81 231 GLY A O 1
ATOM 1889 N N . LYS A 1 232 ? 16.854 12.053 4.745 1.00 82.00 232 LYS A N 1
ATOM 1890 C CA . LYS A 1 232 ? 16.972 11.271 5.984 1.00 82.00 232 LYS A CA 1
ATOM 1891 C C . LYS A 1 232 ? 16.672 9.802 5.723 1.00 82.00 232 LYS A C 1
ATOM 1893 O O . LYS A 1 232 ? 15.653 9.463 5.127 1.00 82.00 232 LYS A O 1
ATOM 1898 N N . LYS A 1 233 ? 17.536 8.912 6.219 1.00 83.06 233 LYS A N 1
ATOM 1899 C CA . LYS A 1 233 ? 17.299 7.463 6.192 1.00 83.06 233 LYS A CA 1
ATOM 1900 C C . LYS A 1 233 ? 16.104 7.136 7.092 1.00 83.06 233 LYS A C 1
ATOM 1902 O O . LYS A 1 233 ? 16.145 7.395 8.292 1.00 83.06 233 LYS A O 1
ATOM 1907 N N . ILE A 1 234 ? 15.053 6.565 6.513 1.00 82.06 234 ILE A N 1
ATOM 1908 C CA . ILE A 1 234 ? 13.805 6.208 7.211 1.00 82.06 234 ILE A CA 1
ATOM 1909 C C . ILE A 1 234 ? 13.590 4.692 7.317 1.00 82.06 234 ILE A C 1
ATOM 1911 O O . ILE A 1 234 ? 12.751 4.251 8.100 1.00 82.06 234 ILE A O 1
ATOM 1915 N N . LEU A 1 235 ? 14.355 3.889 6.567 1.00 78.56 235 LEU A N 1
ATOM 1916 C CA . LEU A 1 235 ? 14.329 2.422 6.601 1.00 78.56 235 LEU A CA 1
ATOM 1917 C C . LEU A 1 235 ? 15.714 1.844 6.918 1.00 78.56 235 LEU A C 1
ATOM 1919 O O . LEU A 1 235 ? 16.725 2.429 6.544 1.00 78.56 235 LEU A O 1
ATOM 1923 N N . GLY A 1 236 ? 15.769 0.653 7.528 1.00 64.56 236 GLY A N 1
ATOM 1924 C CA . GLY A 1 236 ? 16.998 -0.154 7.594 1.00 64.56 236 GLY A CA 1
ATOM 1925 C C . GLY A 1 236 ? 17.916 0.075 8.802 1.00 64.56 236 GLY A C 1
ATOM 1926 O O . GLY A 1 236 ? 19.126 -0.077 8.649 1.00 64.56 236 GLY A O 1
ATOM 1927 N N . ASP A 1 237 ? 17.373 0.441 9.969 1.00 55.38 237 ASP A N 1
ATOM 1928 C CA . ASP A 1 237 ? 18.143 0.569 11.229 1.00 55.38 237 ASP A CA 1
ATOM 1929 C C . ASP A 1 237 ? 17.728 -0.446 12.319 1.00 55.38 237 ASP A C 1
ATOM 1931 O O . ASP A 1 237 ? 18.372 -0.566 13.354 1.00 55.38 237 ASP A O 1
ATOM 1935 N N . HIS A 1 238 ? 16.662 -1.225 12.086 1.00 47.69 238 HIS A N 1
ATOM 1936 C CA . HIS A 1 238 ? 16.088 -2.140 13.082 1.00 47.69 238 HIS A CA 1
ATOM 1937 C C . HIS A 1 238 ? 16.059 -3.607 12.613 1.00 47.69 238 HIS A C 1
ATOM 1939 O O . HIS A 1 238 ? 15.053 -4.301 12.768 1.00 47.69 238 HIS A O 1
ATOM 1945 N N . ASP A 1 239 ? 17.170 -4.105 12.076 1.00 38.06 239 ASP A N 1
ATOM 1946 C CA . ASP A 1 239 ? 17.451 -5.543 12.060 1.00 38.06 239 ASP A CA 1
ATOM 1947 C C . ASP A 1 239 ? 18.846 -5.756 12.652 1.00 38.06 239 ASP A C 1
ATOM 1949 O O . ASP A 1 239 ? 19.840 -5.235 12.155 1.00 38.06 239 ASP A O 1
ATOM 1953 N N . GLY A 1 240 ? 18.911 -6.503 13.755 1.00 39.59 240 GLY A N 1
ATOM 1954 C CA . GLY A 1 240 ? 20.148 -6.891 14.430 1.00 39.59 240 GLY A CA 1
ATOM 1955 C C . GLY A 1 240 ? 20.956 -7.920 13.638 1.00 39.59 240 GLY A C 1
ATOM 1956 O O . GLY A 1 240 ? 21.306 -8.961 14.183 1.00 39.59 240 GLY A O 1
ATOM 1957 N N . SER A 1 241 ? 21.253 -7.650 12.366 1.00 31.77 241 SER A N 1
ATOM 1958 C CA . SER A 1 241 ? 22.275 -8.371 11.610 1.00 31.77 241 SER A CA 1
ATOM 1959 C C . SER A 1 241 ? 23.481 -7.457 11.421 1.00 31.77 241 SER A C 1
ATOM 1961 O O . SER A 1 241 ? 23.588 -6.705 10.453 1.00 31.77 241 SER A O 1
ATOM 1963 N N . SER A 1 242 ? 24.405 -7.517 12.374 1.00 30.80 242 SER A N 1
ATOM 1964 C CA . SER A 1 242 ? 25.758 -7.011 12.191 1.00 30.80 242 SER A CA 1
ATOM 1965 C C . SER A 1 242 ? 26.460 -7.845 11.114 1.00 30.80 242 SER A C 1
ATOM 1967 O O . SER A 1 242 ? 26.907 -8.959 11.388 1.00 30.80 242 SER A O 1
ATOM 1969 N N . ILE A 1 243 ? 26.572 -7.309 9.900 1.00 30.66 243 ILE A N 1
ATOM 1970 C CA . ILE A 1 243 ? 27.586 -7.732 8.931 1.00 30.66 243 ILE A CA 1
ATOM 1971 C C . ILE A 1 243 ? 28.622 -6.613 8.809 1.00 30.66 243 ILE A C 1
ATOM 1973 O O . ILE A 1 243 ? 28.301 -5.435 8.688 1.00 30.66 243 ILE A O 1
ATOM 1977 N N . PHE A 1 244 ? 29.872 -7.043 8.941 1.00 31.00 244 PHE A N 1
ATOM 1978 C CA . PHE A 1 244 ? 31.111 -6.299 9.100 1.00 31.00 244 PHE A CA 1
ATOM 1979 C C . PHE A 1 244 ? 31.269 -5.050 8.221 1.00 31.00 244 PHE A C 1
ATOM 1981 O O . PHE A 1 244 ? 31.451 -5.148 7.013 1.00 31.00 244 PHE A O 1
ATOM 1988 N N . THR A 1 245 ? 31.451 -3.904 8.875 1.00 29.19 245 THR A N 1
ATOM 1989 C CA . THR A 1 245 ? 32.452 -2.922 8.441 1.00 29.19 245 THR A CA 1
ATOM 1990 C C . THR A 1 245 ? 33.276 -2.509 9.649 1.00 29.19 245 THR A C 1
ATOM 1992 O O . THR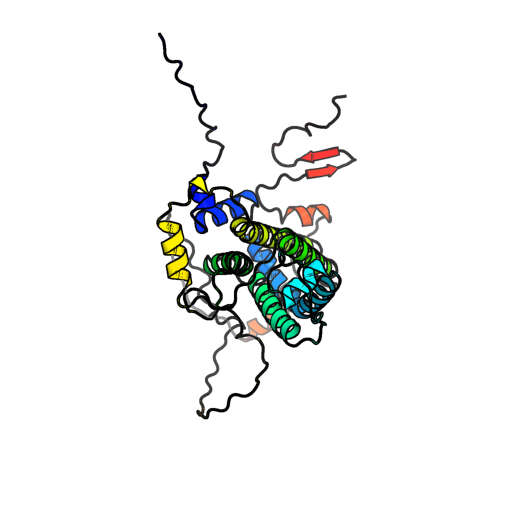 A 1 245 ? 32.805 -1.832 10.561 1.00 29.19 245 THR A O 1
ATOM 1995 N N . SER A 1 246 ? 34.521 -2.968 9.663 1.00 30.67 246 SER A N 1
ATOM 1996 C CA . SER A 1 246 ? 35.552 -2.588 10.614 1.00 30.67 246 SER A CA 1
ATOM 1997 C C . SER A 1 246 ? 35.799 -1.081 10.577 1.00 30.67 246 SER A C 1
ATOM 1999 O O . SER A 1 246 ? 36.274 -0.568 9.563 1.00 30.67 246 SER A O 1
ATOM 2001 N N . ARG A 1 247 ? 35.572 -0.391 11.697 1.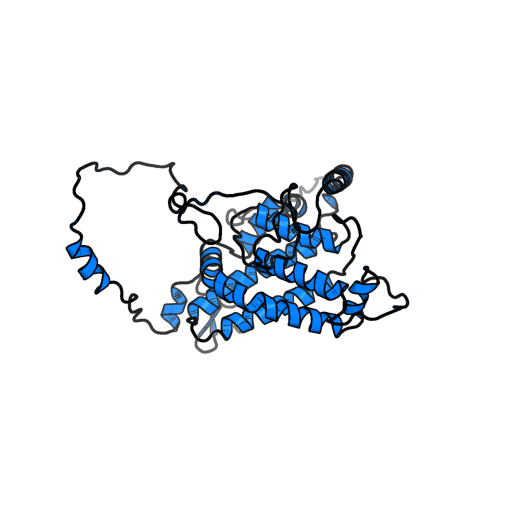00 32.00 247 ARG A N 1
ATOM 2002 C CA . ARG A 1 247 ? 36.381 0.764 12.099 1.00 32.00 247 ARG A CA 1
ATOM 2003 C C . ARG A 1 247 ? 36.256 1.024 13.598 1.00 32.00 247 ARG A C 1
ATOM 2005 O O . ARG A 1 247 ? 35.176 1.095 14.167 1.00 32.00 247 ARG A O 1
ATOM 2012 N N . THR A 1 248 ? 37.426 1.086 14.209 1.00 32.31 248 THR A N 1
ATOM 2013 C CA . THR A 1 248 ? 37.747 1.239 15.625 1.00 32.31 248 THR A CA 1
ATOM 2014 C C . THR A 1 248 ? 37.264 2.567 16.212 1.00 32.31 248 THR A C 1
ATOM 2016 O O . THR A 1 248 ? 37.552 3.621 15.649 1.00 32.31 248 THR A O 1
ATOM 2019 N N . GLY A 1 249 ? 36.634 2.516 17.387 1.00 30.38 249 GLY A N 1
ATOM 2020 C CA . GLY A 1 249 ? 36.341 3.678 18.230 1.00 30.38 249 GLY A CA 1
ATOM 2021 C C . GLY A 1 249 ? 35.705 3.252 19.555 1.00 30.38 249 GLY A C 1
ATOM 2022 O O . GLY A 1 249 ? 34.607 2.714 19.579 1.00 30.38 249 GLY A O 1
ATOM 2023 N N . SER A 1 250 ? 36.438 3.428 20.648 1.00 29.72 250 SER A N 1
ATOM 2024 C CA . SER A 1 250 ? 36.168 2.919 21.994 1.00 29.72 250 SER A CA 1
ATOM 2025 C C . SER A 1 250 ? 35.077 3.672 22.776 1.00 29.72 250 SER A C 1
ATOM 2027 O O . SER A 1 250 ? 35.107 4.896 22.839 1.00 29.72 250 SER A O 1
ATOM 2029 N N . SER A 1 251 ? 34.242 2.893 23.475 1.00 30.67 251 SER A N 1
ATOM 2030 C CA . SER A 1 251 ? 33.699 3.083 24.839 1.00 30.67 251 SER A CA 1
ATOM 2031 C C . SER A 1 251 ? 32.978 4.387 25.223 1.00 30.67 251 SER A C 1
ATOM 2033 O O . SER A 1 251 ? 33.611 5.424 25.401 1.00 30.67 251 SER A O 1
ATOM 2035 N N . LYS A 1 252 ? 31.704 4.262 25.630 1.00 28.75 252 LYS A N 1
ATOM 2036 C CA . LYS A 1 252 ? 31.254 4.401 27.038 1.00 28.75 252 LYS A CA 1
ATOM 2037 C C . LYS A 1 252 ? 29.749 4.126 27.165 1.00 28.75 252 LYS A C 1
ATOM 2039 O O . LYS A 1 252 ? 28.943 4.625 26.390 1.00 28.75 252 LYS A O 1
ATOM 2044 N N . SER A 1 253 ? 29.409 3.309 28.154 1.00 31.89 253 SER A N 1
ATOM 2045 C CA . SER A 1 253 ? 28.059 2.961 28.581 1.00 31.89 253 SER A CA 1
ATOM 2046 C C . SER A 1 253 ? 27.407 4.102 29.365 1.00 31.89 253 SER A C 1
ATOM 2048 O O . SER A 1 253 ? 28.032 4.692 30.246 1.00 31.89 253 SER A O 1
ATOM 2050 N N . SER A 1 254 ? 26.124 4.346 29.114 1.00 30.64 254 SER A N 1
ATOM 2051 C CA . SER A 1 254 ? 25.226 4.960 30.090 1.00 30.64 254 SER A CA 1
ATOM 2052 C C . SER A 1 254 ? 23.828 4.361 29.950 1.00 30.64 254 SER A C 1
ATOM 2054 O O . SER A 1 254 ? 23.168 4.431 28.913 1.00 30.64 254 SER A O 1
ATOM 2056 N N . ASP A 1 255 ? 23.439 3.702 31.033 1.00 39.31 255 ASP A N 1
ATOM 2057 C CA . ASP A 1 255 ? 22.135 3.125 31.309 1.00 39.31 255 ASP A CA 1
ATOM 2058 C C . ASP A 1 255 ? 21.071 4.237 31.270 1.00 39.31 255 ASP A C 1
ATOM 2060 O O . ASP A 1 255 ? 21.152 5.214 32.013 1.00 39.31 255 ASP A O 1
ATOM 2064 N N . SER A 1 256 ? 20.116 4.151 30.341 1.00 33.31 256 SER A N 1
ATOM 2065 C CA . SER A 1 256 ? 18.930 5.015 30.338 1.00 33.31 256 SER A CA 1
ATOM 2066 C C . SER A 1 256 ? 17.766 4.287 29.674 1.00 33.31 256 SER A C 1
ATOM 2068 O O . SER A 1 256 ? 17.829 3.909 28.502 1.00 33.31 256 SER A O 1
ATOM 2070 N N . GLY A 1 257 ? 16.707 4.063 30.455 1.00 35.16 257 GLY A N 1
ATOM 2071 C CA . GLY A 1 257 ? 15.481 3.399 30.028 1.00 35.16 257 GLY A CA 1
ATOM 2072 C C . GLY A 1 257 ? 14.857 4.088 28.816 1.00 35.16 257 GLY A C 1
ATOM 2073 O O . GLY A 1 257 ? 14.364 5.210 28.906 1.00 35.16 257 GLY A O 1
ATOM 2074 N N . LYS A 1 258 ? 14.880 3.394 27.678 1.00 32.09 258 LYS A N 1
ATOM 2075 C CA . LYS A 1 258 ? 14.253 3.793 26.415 1.00 32.09 258 LYS A CA 1
ATOM 2076 C C . LYS A 1 258 ? 13.438 2.616 25.893 1.00 32.09 258 LYS A C 1
ATOM 2078 O O . LYS A 1 258 ? 13.872 1.468 25.973 1.00 32.09 258 LYS A O 1
ATOM 2083 N N . THR A 1 259 ? 12.252 2.890 25.360 1.00 47.62 259 THR A N 1
ATOM 2084 C CA . THR A 1 259 ? 11.462 1.891 24.625 1.00 47.62 259 THR A CA 1
ATOM 2085 C C . THR A 1 259 ? 12.112 1.605 23.266 1.00 47.62 259 THR A C 1
ATOM 2087 O O . THR A 1 259 ? 12.905 2.406 22.771 1.00 47.62 259 THR A O 1
ATOM 2090 N N . SER A 1 260 ? 11.764 0.482 22.629 1.00 38.22 260 SER A N 1
ATOM 2091 C CA . SER A 1 260 ? 12.345 0.004 21.356 1.00 38.22 260 SER A CA 1
ATOM 2092 C C . SER A 1 260 ? 12.131 0.920 20.137 1.00 38.22 260 SER A C 1
ATOM 2094 O O . SER A 1 260 ? 12.465 0.533 19.023 1.00 38.22 260 SER A O 1
ATOM 2096 N N . LEU A 1 261 ? 11.554 2.110 20.329 1.00 42.31 261 LEU A N 1
ATOM 2097 C CA . LEU A 1 261 ? 11.348 3.148 19.313 1.00 42.31 261 LEU A CA 1
ATOM 2098 C C . LEU A 1 261 ? 11.810 4.545 19.786 1.00 42.31 261 LEU A C 1
ATOM 2100 O O . LEU A 1 261 ? 11.469 5.549 19.170 1.00 42.31 261 LEU A O 1
ATOM 2104 N N . GLY A 1 262 ? 12.589 4.629 20.873 1.00 39.34 262 GLY A N 1
ATOM 2105 C CA . GLY A 1 262 ? 13.356 5.832 21.212 1.00 39.34 262 GLY A CA 1
ATOM 2106 C C . GLY A 1 262 ? 12.587 7.044 21.762 1.00 39.34 262 GLY A C 1
ATOM 2107 O O . GLY A 1 262 ? 13.089 8.153 21.617 1.00 39.34 262 GLY A O 1
ATOM 2108 N N . ARG A 1 263 ? 11.428 6.883 22.424 1.00 41.72 263 ARG A N 1
ATOM 2109 C CA . ARG A 1 263 ? 10.746 8.000 23.131 1.00 41.72 263 ARG A CA 1
ATOM 2110 C C . ARG A 1 263 ? 10.920 7.949 24.667 1.00 41.72 263 ARG A C 1
ATOM 2112 O O . ARG A 1 263 ? 10.797 6.854 25.227 1.00 41.72 263 ARG A O 1
ATOM 2119 N N . PRO A 1 264 ? 11.147 9.094 25.353 1.00 36.19 264 PRO A N 1
ATOM 2120 C CA . PRO A 1 264 ? 10.911 9.263 26.794 1.00 36.19 264 PRO A CA 1
ATOM 2121 C C . PRO A 1 264 ? 9.405 9.282 27.120 1.00 36.19 264 PRO A C 1
ATOM 2123 O O . PRO A 1 264 ? 8.593 9.681 26.290 1.00 36.19 264 PRO A O 1
ATOM 2126 N N . ILE A 1 265 ? 9.024 8.845 28.325 1.00 40.53 265 ILE A N 1
ATOM 2127 C CA . ILE A 1 265 ? 7.630 8.534 28.712 1.00 40.53 265 ILE A CA 1
ATOM 2128 C C . ILE A 1 265 ? 6.748 9.758 29.043 1.00 40.53 265 ILE A C 1
ATOM 2130 O O . ILE A 1 265 ? 5.560 9.593 29.296 1.00 40.53 265 ILE A O 1
ATOM 2134 N N . GLU A 1 266 ? 7.276 10.982 28.994 1.00 37.88 266 GLU A N 1
ATOM 2135 C CA . GLU A 1 266 ? 6.577 12.173 29.517 1.00 37.88 266 GLU A CA 1
ATOM 2136 C C . GLU A 1 266 ? 6.001 13.130 28.454 1.00 37.88 266 GLU A C 1
ATOM 2138 O O . GLU A 1 266 ? 5.470 14.175 28.806 1.00 37.88 266 GLU A O 1
ATOM 2143 N N . GLU A 1 267 ? 6.008 12.781 27.162 1.00 35.84 267 GLU A N 1
ATOM 2144 C CA . GLU A 1 267 ? 5.572 13.701 26.087 1.00 35.84 267 GLU A CA 1
ATOM 2145 C C . GLU A 1 267 ? 4.334 13.221 25.298 1.00 35.84 267 GLU A C 1
ATOM 2147 O O . GLU A 1 267 ? 4.158 13.524 24.121 1.00 35.84 267 GLU A O 1
ATOM 2152 N N . ALA A 1 268 ? 3.446 12.455 25.944 1.00 36.97 268 ALA A N 1
ATOM 2153 C CA . ALA A 1 268 ? 2.168 12.008 25.367 1.00 36.97 268 ALA A CA 1
ATOM 2154 C C . ALA A 1 268 ? 0.949 12.851 25.805 1.00 36.97 268 ALA A C 1
ATOM 2156 O O . ALA A 1 268 ? -0.188 12.491 25.508 1.00 36.97 268 ALA A O 1
ATOM 2157 N N . THR A 1 269 ? 1.158 13.978 26.488 1.00 36.38 269 THR A N 1
ATOM 2158 C CA . THR A 1 269 ? 0.079 14.847 26.987 1.00 36.38 269 THR A CA 1
ATOM 2159 C C . THR A 1 269 ? 0.359 16.318 26.693 1.00 36.38 269 THR A C 1
ATOM 2161 O O . THR A 1 269 ? 0.541 17.108 27.607 1.00 36.38 269 THR A O 1
ATOM 2164 N N . HIS A 1 270 ? 0.383 16.695 25.416 1.00 31.81 270 HIS A N 1
ATOM 2165 C CA . HIS A 1 270 ? 0.220 18.088 24.988 1.00 31.81 270 HIS A CA 1
ATOM 2166 C C . HIS A 1 270 ? -0.557 18.138 23.667 1.00 31.81 270 HIS A C 1
ATOM 2168 O O . HIS A 1 270 ? -0.037 18.488 22.614 1.00 31.81 270 HIS A O 1
ATOM 2174 N N . LEU A 1 271 ? -1.838 17.777 23.736 1.00 34.16 271 LEU A N 1
ATOM 2175 C CA . LEU A 1 271 ? -2.850 18.281 22.815 1.00 34.16 271 LEU A CA 1
ATOM 2176 C C . LEU A 1 271 ? -3.960 18.887 23.668 1.00 34.16 271 LEU A C 1
ATOM 2178 O O . LEU A 1 271 ? -4.657 18.176 24.387 1.00 34.16 271 LEU A O 1
ATOM 2182 N N . GLY A 1 272 ? -4.076 20.210 23.584 1.00 29.42 272 GLY A N 1
ATOM 2183 C CA . GLY A 1 272 ? -5.157 20.988 24.171 1.00 29.42 272 GLY A CA 1
ATOM 2184 C C . GLY A 1 272 ? -4.728 21.826 25.368 1.00 29.42 272 GLY A C 1
ATOM 2185 O O . GLY A 1 272 ? -4.748 21.349 26.495 1.00 29.42 272 GLY A O 1
ATOM 2186 N N . ASP A 1 273 ? -4.451 23.109 25.137 1.00 27.92 273 ASP A N 1
ATOM 2187 C CA . ASP A 1 273 ? -5.163 24.112 25.925 1.00 27.92 273 ASP A CA 1
ATOM 2188 C C . ASP A 1 273 ? -5.434 25.370 25.098 1.00 27.92 273 ASP A C 1
ATOM 2190 O O . ASP A 1 273 ? -4.590 25.851 24.342 1.00 27.92 273 ASP A O 1
ATOM 2194 N N . GLY A 1 274 ? -6.670 25.842 25.216 1.00 24.23 274 GLY A N 1
ATOM 2195 C CA . GLY A 1 274 ? -7.274 26.853 24.366 1.00 24.23 274 GLY A CA 1
ATOM 2196 C C . GLY A 1 274 ? -8.797 26.941 24.470 1.00 24.23 274 GLY A C 1
ATOM 2197 O O . GLY A 1 274 ? -9.405 27.390 23.509 1.00 24.23 274 GLY A O 1
ATOM 2198 N N . MET A 1 275 ? -9.423 26.525 25.585 1.00 28.09 275 MET A N 1
ATOM 2199 C CA . MET A 1 275 ? -10.638 27.178 26.107 1.00 28.09 275 MET A CA 1
ATOM 2200 C C . MET A 1 275 ? -10.972 26.708 27.544 1.00 28.09 275 MET A C 1
ATOM 2202 O O . MET A 1 275 ? -11.404 25.583 27.764 1.00 28.09 275 MET A O 1
ATOM 2206 N N . SER A 1 276 ? -10.870 27.650 28.491 1.00 29.61 276 SER A N 1
ATOM 2207 C CA . SER A 1 276 ? -11.633 27.756 29.753 1.00 29.61 276 SER A CA 1
ATOM 2208 C C . SER A 1 276 ? -11.362 26.805 30.942 1.00 29.61 276 SER A C 1
ATOM 2210 O O . SER A 1 276 ? -12.096 25.861 31.206 1.00 29.61 276 SER A O 1
ATOM 2212 N N . ARG A 1 277 ? -10.381 27.223 31.761 1.00 29.91 277 ARG A N 1
ATOM 2213 C CA . ARG A 1 277 ? -10.323 27.274 33.248 1.00 29.91 277 ARG A CA 1
ATOM 2214 C C . ARG A 1 277 ? -11.231 26.326 34.069 1.00 29.91 277 ARG A C 1
ATOM 2216 O O . ARG A 1 277 ? -12.4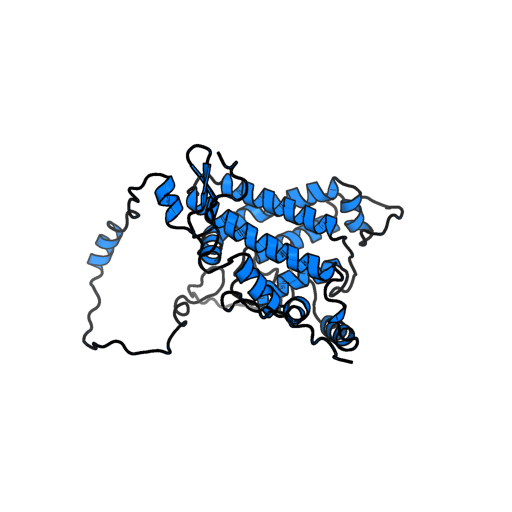20 26.586 34.240 1.00 29.91 277 ARG A O 1
ATOM 2223 N N . CYS A 1 278 ? -10.602 25.379 34.777 1.00 27.72 278 CYS A N 1
ATOM 2224 C CA . CYS A 1 278 ? -11.164 24.691 35.950 1.00 27.72 278 CYS A CA 1
ATOM 2225 C C . CYS A 1 278 ? -10.984 25.498 37.260 1.00 27.72 278 CYS A C 1
ATOM 2227 O O . CYS A 1 278 ? -9.905 26.051 37.493 1.00 27.72 278 CYS A O 1
ATOM 2229 N N . PRO A 1 279 ? -11.996 25.524 38.151 1.00 36.28 279 PRO A N 1
ATOM 2230 C CA . PRO A 1 279 ? -11.891 26.026 39.517 1.00 36.28 279 PRO A CA 1
ATOM 2231 C C . PRO A 1 279 ? -11.465 24.905 40.489 1.00 36.28 279 PRO A C 1
ATOM 2233 O O . PRO A 1 279 ? -11.836 23.752 40.299 1.00 36.28 279 PRO A O 1
ATOM 2236 N N . PHE A 1 280 ? -10.758 25.295 41.556 1.00 24.84 280 PHE A N 1
ATOM 2237 C CA . PHE A 1 280 ? -10.190 24.516 42.677 1.00 24.84 280 PHE A CA 1
ATOM 2238 C C . PHE A 1 280 ? -8.691 24.187 42.602 1.00 24.84 280 PHE A C 1
ATOM 2240 O O . PHE A 1 280 ? -8.242 23.175 42.078 1.00 24.84 280 PHE A O 1
ATOM 2247 N N . SER A 1 281 ? -7.934 25.072 43.250 1.00 29.95 281 SER A N 1
ATOM 2248 C CA . SER A 1 281 ? -6.593 24.849 43.785 1.00 29.95 281 SER A CA 1
ATOM 2249 C C . SER A 1 281 ? -6.713 24.288 45.210 1.00 29.95 281 SER A C 1
ATOM 2251 O O . SER A 1 281 ? -7.581 24.752 45.954 1.00 29.95 281 SER A O 1
ATOM 2253 N N . GLY A 1 282 ? -5.835 23.360 45.619 1.00 23.98 282 GLY A N 1
ATOM 2254 C CA . GLY A 1 282 ? -5.599 23.100 47.047 1.00 23.98 282 GLY A CA 1
ATOM 2255 C C . GLY A 1 282 ? -5.037 21.729 47.453 1.00 23.98 282 GLY A C 1
ATOM 2256 O O . GLY A 1 282 ? -5.805 20.791 47.612 1.00 23.98 282 GLY A O 1
ATOM 2257 N N . MET A 1 283 ? -3.736 21.722 47.801 1.00 26.73 283 MET A N 1
ATOM 2258 C CA . MET A 1 283 ? -3.052 20.873 48.813 1.00 26.73 283 MET A CA 1
ATOM 2259 C C . MET A 1 283 ? -2.804 19.384 48.478 1.00 26.73 283 MET A C 1
ATOM 2261 O O . MET A 1 283 ? -3.601 18.746 47.817 1.00 26.73 283 MET A O 1
ATOM 2265 N N . ALA A 1 284 ? -1.778 18.681 48.966 1.00 26.98 284 ALA A N 1
ATOM 2266 C CA . ALA A 1 284 ? -0.441 18.965 49.488 1.00 26.98 284 ALA A CA 1
ATOM 2267 C C . ALA A 1 284 ? 0.279 17.597 49.650 1.00 26.98 284 ALA A C 1
ATOM 2269 O O . ALA A 1 284 ? -0.350 16.575 49.902 1.00 26.98 284 ALA A O 1
ATOM 2270 N N . ARG A 1 285 ? 1.607 17.621 49.509 1.00 32.19 285 ARG A N 1
ATOM 2271 C CA . ARG A 1 285 ? 2.655 16.640 49.873 1.00 32.19 285 ARG A CA 1
ATOM 2272 C C . ARG A 1 285 ? 2.303 15.488 50.847 1.00 32.19 285 ARG A C 1
ATOM 2274 O O . ARG A 1 285 ? 2.031 15.734 52.016 1.00 32.19 285 ARG A O 1
ATOM 2281 N N . SER A 1 286 ? 2.527 14.243 50.414 1.00 30.75 286 SER A N 1
ATOM 2282 C CA . SER A 1 286 ? 3.234 13.157 51.143 1.00 30.75 286 SER A CA 1
ATOM 2283 C C . SER A 1 286 ? 3.251 11.877 50.285 1.00 30.75 286 SER A C 1
ATOM 2285 O O . SER A 1 286 ? 2.223 11.467 49.757 1.00 30.75 286 SER A O 1
ATOM 2287 N N . GLY A 1 287 ? 4.430 11.283 50.069 1.00 34.84 287 GLY A N 1
ATOM 2288 C CA . GLY A 1 287 ? 4.586 10.050 49.282 1.00 34.84 287 GLY A CA 1
ATOM 2289 C C . GLY A 1 287 ? 4.318 8.796 50.130 1.00 34.84 287 GLY A C 1
ATOM 2290 O O . GLY A 1 287 ? 4.693 8.797 51.305 1.00 34.84 287 GLY A O 1
ATOM 2291 N N . PRO A 1 288 ? 3.683 7.739 49.588 1.00 35.62 288 PRO A N 1
ATOM 2292 C CA . PRO A 1 288 ? 3.314 6.563 50.372 1.00 35.62 288 PRO A CA 1
ATOM 2293 C C . PRO A 1 288 ? 4.476 5.579 50.597 1.00 35.62 288 PRO A C 1
ATOM 2295 O O . PRO A 1 288 ? 5.440 5.506 49.835 1.00 35.62 288 PRO A O 1
ATOM 2298 N N . ASN A 1 289 ? 4.349 4.832 51.695 1.00 43.97 289 ASN A N 1
ATOM 2299 C CA . ASN A 1 289 ? 5.318 3.919 52.298 1.00 43.97 289 ASN A CA 1
ATOM 2300 C C . ASN A 1 289 ? 5.528 2.642 51.441 1.00 43.97 289 ASN A C 1
ATOM 2302 O O . ASN A 1 289 ? 4.544 2.045 51.000 1.00 43.97 289 ASN A O 1
ATOM 2306 N N . PRO A 1 290 ? 6.773 2.169 51.223 1.00 42.03 290 PRO A N 1
ATOM 2307 C CA . PRO A 1 290 ? 7.082 1.024 50.352 1.00 42.03 290 PRO A CA 1
ATOM 2308 C C . PRO A 1 290 ? 6.423 -0.320 50.721 1.00 42.03 290 PRO A C 1
ATOM 2310 O O . PRO A 1 290 ? 6.374 -1.212 49.878 1.00 42.03 290 PRO A O 1
ATOM 2313 N N . ALA A 1 291 ? 5.861 -0.475 51.924 1.00 41.62 291 ALA A N 1
ATOM 2314 C CA . ALA A 1 291 ? 5.115 -1.678 52.308 1.00 41.62 291 ALA A CA 1
ATOM 2315 C C . ALA A 1 291 ? 3.689 -1.761 51.707 1.00 41.62 291 ALA A C 1
ATOM 2317 O O . ALA A 1 291 ? 3.147 -2.861 51.579 1.00 41.62 291 ALA A O 1
ATOM 2318 N N . ASP A 1 292 ? 3.097 -0.637 51.279 1.00 40.31 292 ASP A N 1
ATOM 2319 C CA . ASP A 1 292 ? 1.770 -0.612 50.636 1.00 40.31 292 ASP A CA 1
ATOM 2320 C C . ASP A 1 292 ? 1.835 -0.954 49.134 1.00 40.31 292 ASP A C 1
ATOM 2322 O O . ASP A 1 292 ? 0.865 -1.456 48.556 1.00 40.31 292 ASP A O 1
ATOM 2326 N N . LEU A 1 293 ? 3.006 -0.779 48.509 1.00 41.09 293 LEU A N 1
ATOM 2327 C CA . LEU A 1 293 ? 3.254 -1.119 47.102 1.00 41.09 293 LEU A CA 1
ATOM 2328 C C . LEU A 1 293 ? 3.281 -2.639 46.862 1.00 41.09 293 LEU A C 1
ATOM 2330 O O . LEU A 1 293 ? 2.809 -3.110 45.825 1.00 41.09 293 LEU A O 1
ATOM 2334 N N . GLU A 1 294 ? 3.739 -3.430 47.839 1.00 38.34 294 GLU A N 1
ATOM 2335 C CA . GLU A 1 294 ? 3.777 -4.896 47.722 1.00 38.34 294 GLU A CA 1
ATOM 2336 C C . GLU A 1 294 ? 2.376 -5.523 47.890 1.00 38.34 294 GLU A C 1
ATOM 2338 O O . GLU A 1 294 ? 2.059 -6.530 47.254 1.00 38.34 294 GLU A O 1
ATOM 2343 N N . ARG A 1 295 ? 1.471 -4.883 48.653 1.00 38.75 295 ARG A N 1
ATOM 2344 C CA . ARG A 1 295 ? 0.047 -5.281 48.717 1.00 38.75 295 ARG A CA 1
ATOM 2345 C C . ARG A 1 295 ? -0.752 -4.836 47.487 1.00 38.75 295 ARG A C 1
ATOM 2347 O O . ARG A 1 295 ? -1.674 -5.543 47.081 1.00 38.75 295 ARG A O 1
ATOM 2354 N N . GLN A 1 296 ? -0.380 -3.737 46.828 1.00 37.38 296 GLN A N 1
ATOM 2355 C CA . GLN A 1 296 ? -0.980 -3.337 45.545 1.00 37.38 296 GLN A CA 1
ATOM 2356 C C . GLN A 1 296 ? -0.526 -4.208 44.360 1.00 37.38 296 GLN A C 1
ATOM 2358 O O . GLN A 1 296 ? -1.282 -4.369 43.401 1.00 37.38 296 GLN A O 1
ATOM 2363 N N . ARG A 1 297 ? 0.643 -4.859 44.444 1.00 38.56 297 ARG A N 1
ATOM 2364 C CA . ARG A 1 297 ? 1.120 -5.828 43.438 1.00 38.56 297 ARG A CA 1
ATOM 2365 C C . ARG A 1 297 ? 0.352 -7.158 43.457 1.00 38.56 297 ARG A C 1
ATOM 2367 O O . ARG A 1 297 ? 0.262 -7.822 42.428 1.00 38.56 297 ARG A O 1
ATOM 2374 N N . ALA A 1 298 ? -0.252 -7.518 44.592 1.00 39.22 298 ALA A N 1
ATOM 2375 C CA . ALA A 1 298 ? -1.076 -8.722 44.743 1.00 39.22 298 ALA A CA 1
ATOM 2376 C C . ALA A 1 298 ? -2.580 -8.494 44.471 1.00 39.22 298 ALA A C 1
ATOM 2378 O O . ALA A 1 298 ? -3.350 -9.453 44.423 1.00 39.22 298 ALA A O 1
ATOM 2379 N N . THR A 1 299 ? -3.008 -7.245 44.252 1.00 42.12 299 THR A N 1
ATOM 2380 C CA . THR A 1 299 ? -4.418 -6.891 44.010 1.00 42.12 299 THR A CA 1
ATOM 2381 C C . THR A 1 299 ? -4.549 -5.730 43.018 1.00 42.12 299 THR A C 1
ATOM 2383 O O . THR A 1 299 ? -4.950 -4.629 43.371 1.00 42.12 299 THR A O 1
ATOM 2386 N N . SER A 1 300 ? -4.222 -5.973 41.748 1.00 30.08 300 SER A N 1
ATOM 2387 C CA . SER A 1 300 ? -4.612 -5.129 40.606 1.00 30.08 300 SER A CA 1
ATOM 2388 C C . SER A 1 300 ? -4.325 -5.906 39.315 1.00 30.08 300 SER A C 1
ATOM 2390 O O . SER A 1 300 ? -3.248 -6.464 39.172 1.00 30.08 300 SER A O 1
ATOM 2392 N N . THR A 1 301 ? -5.196 -6.050 38.325 1.00 35.53 301 THR A N 1
ATOM 2393 C CA . THR A 1 301 ? -6.574 -5.610 38.133 1.00 35.53 301 THR A CA 1
ATOM 2394 C C . THR A 1 301 ? -7.163 -6.604 37.140 1.00 35.53 301 THR A C 1
ATOM 2396 O O . THR A 1 301 ? -6.747 -6.730 35.991 1.00 35.53 301 THR A O 1
ATOM 2399 N N . ARG A 1 302 ? -8.128 -7.367 37.632 1.00 32.12 302 ARG A N 1
ATOM 2400 C CA . ARG A 1 302 ? -9.061 -8.161 36.847 1.00 32.12 302 ARG A CA 1
ATOM 2401 C C . ARG A 1 302 ? -9.697 -7.210 35.826 1.00 32.12 302 ARG A C 1
ATOM 2403 O O . ARG A 1 302 ? -10.302 -6.224 36.243 1.00 32.12 302 ARG A O 1
ATOM 2410 N N . SER A 1 303 ? -9.521 -7.464 34.524 1.00 34.06 303 SER A N 1
ATOM 2411 C CA . SER A 1 303 ? -10.213 -6.709 33.469 1.00 34.06 303 SER A CA 1
ATOM 2412 C C . SER A 1 303 ? -11.695 -6.582 33.830 1.00 34.06 303 SER A C 1
ATOM 2414 O O . SER A 1 303 ? -12.244 -7.547 34.384 1.00 34.06 303 SER A O 1
ATOM 2416 N N . PRO A 1 304 ? -12.352 -5.435 33.567 1.00 32.53 304 PRO A N 1
ATOM 2417 C CA . PRO A 1 304 ? -13.779 -5.320 33.818 1.00 32.53 304 PRO A CA 1
ATOM 2418 C C . PRO A 1 304 ? -14.458 -6.496 33.117 1.00 32.53 304 PRO A C 1
ATOM 2420 O O . PRO A 1 304 ? -14.303 -6.687 31.911 1.00 32.53 304 PRO A O 1
ATOM 2423 N N . ARG A 1 305 ? -15.134 -7.351 33.896 1.00 35.31 305 ARG A N 1
ATOM 2424 C CA . ARG A 1 305 ? -15.998 -8.390 33.338 1.00 35.31 305 ARG A CA 1
ATOM 2425 C C . ARG A 1 305 ? -17.046 -7.651 32.519 1.00 35.31 305 ARG A C 1
ATOM 2427 O O . ARG A 1 305 ? -17.956 -7.058 33.092 1.00 35.31 305 ARG A O 1
ATOM 2434 N N . VAL A 1 306 ? -16.893 -7.663 31.199 1.00 40.34 306 VAL A N 1
ATOM 2435 C CA . VAL A 1 306 ? -17.931 -7.197 30.288 1.00 40.34 306 VAL A CA 1
ATOM 2436 C C . VAL A 1 306 ? -19.021 -8.260 30.329 1.00 40.34 306 VAL A C 1
ATOM 2438 O O . VAL A 1 306 ? -18.977 -9.258 29.615 1.00 40.34 306 VAL A O 1
ATOM 2441 N N . ASN A 1 307 ? -19.958 -8.088 31.258 1.00 38.59 307 ASN A N 1
ATOM 2442 C CA . ASN A 1 307 ? -21.202 -8.839 31.277 1.00 38.59 307 ASN A CA 1
ATOM 2443 C C . ASN A 1 307 ? -22.060 -8.303 30.126 1.00 38.59 307 ASN A C 1
ATOM 2445 O O . ASN A 1 307 ? -22.828 -7.364 30.300 1.00 38.59 307 ASN A O 1
ATOM 2449 N N . GLY A 1 308 ? -21.871 -8.865 28.940 1.00 42.28 308 GLY A N 1
ATOM 2450 C CA . GLY A 1 308 ? -22.638 -8.546 27.746 1.00 42.28 308 GLY A CA 1
ATOM 2451 C C . GLY A 1 308 ? -22.623 -9.742 26.811 1.00 42.28 308 GLY A C 1
ATOM 2452 O O . GLY A 1 308 ? -21.652 -10.501 26.771 1.00 42.28 308 GLY A O 1
ATOM 2453 N N . THR A 1 309 ? -23.711 -9.944 26.077 1.00 40.09 309 THR A N 1
ATOM 2454 C CA . THR A 1 309 ? -23.736 -10.967 25.029 1.00 40.09 309 THR A CA 1
ATOM 2455 C C . THR A 1 309 ? -22.717 -10.590 23.938 1.00 40.09 309 THR A C 1
ATOM 2457 O O . THR A 1 309 ? -22.386 -9.415 23.783 1.00 40.09 309 THR A O 1
ATOM 2460 N N . ALA A 1 310 ? -22.178 -11.551 23.175 1.00 46.00 310 ALA A N 1
ATOM 2461 C CA . ALA A 1 310 ? -21.232 -11.276 22.077 1.00 46.00 310 ALA A CA 1
ATOM 2462 C C . ALA A 1 310 ? -21.598 -10.061 21.176 1.00 46.00 310 ALA A C 1
ATOM 2464 O O . ALA A 1 310 ? -20.694 -9.292 20.836 1.00 46.00 310 ALA A O 1
ATOM 2465 N N . PRO A 1 311 ? -22.881 -9.808 20.828 1.00 51.66 311 PRO A N 1
ATOM 2466 C CA . PRO A 1 311 ? -23.267 -8.610 20.075 1.00 51.66 311 PRO A CA 1
ATOM 2467 C C . PRO A 1 311 ? -23.154 -7.278 20.839 1.00 51.66 311 PRO A C 1
ATOM 2469 O O . PRO A 1 311 ? -23.063 -6.241 20.185 1.00 51.66 311 PRO A O 1
ATOM 2472 N N . ASP A 1 312 ? -23.127 -7.258 22.172 1.00 50.22 312 ASP A N 1
ATOM 2473 C CA . ASP A 1 312 ? -22.942 -6.035 22.975 1.00 50.22 312 ASP A CA 1
ATOM 2474 C C . ASP A 1 312 ? -21.466 -5.631 23.055 1.00 50.22 312 ASP A C 1
ATOM 2476 O O . ASP A 1 312 ? -21.120 -4.458 22.921 1.00 50.22 312 ASP A O 1
ATOM 2480 N N . VAL A 1 313 ? -20.566 -6.613 23.143 1.00 51.06 313 VAL A N 1
ATOM 2481 C CA . VAL A 1 313 ? -19.108 -6.390 23.138 1.00 51.06 313 VAL A CA 1
ATOM 2482 C C . VAL A 1 313 ? -18.631 -5.811 21.799 1.00 51.06 313 VAL A C 1
ATOM 2484 O O . VAL A 1 313 ? -17.677 -5.039 21.760 1.00 51.06 313 VAL A O 1
ATOM 2487 N N . LEU A 1 314 ? -19.314 -6.136 20.696 1.00 51.38 314 LEU A N 1
ATOM 2488 C CA . LEU A 1 314 ? -19.057 -5.574 19.363 1.00 51.38 314 LEU A CA 1
ATOM 2489 C C . LEU A 1 314 ? -19.695 -4.185 19.153 1.00 51.38 314 LEU A C 1
ATOM 2491 O O . LEU A 1 314 ? -19.477 -3.553 18.119 1.00 51.38 314 LEU A O 1
ATOM 2495 N N . GLN A 1 315 ? -20.527 -3.695 20.080 1.00 52.78 315 GLN A N 1
ATOM 2496 C CA . GLN A 1 315 ? -21.162 -2.375 19.966 1.00 52.78 315 GLN A CA 1
ATOM 2497 C C . GLN A 1 315 ? -20.285 -1.223 20.448 1.00 52.78 315 GLN A C 1
ATOM 2499 O O . GLN A 1 315 ? -20.426 -0.128 19.919 1.00 52.78 315 GLN A O 1
ATOM 2504 N N . GLN A 1 316 ? -19.386 -1.488 21.389 1.00 47.94 316 GLN A N 1
ATOM 2505 C CA . GLN A 1 316 ? -18.519 -0.506 22.053 1.00 47.94 316 GLN A CA 1
ATOM 2506 C C . GLN A 1 316 ? -17.272 -0.094 21.244 1.00 47.94 316 GLN A C 1
ATOM 2508 O O . GLN A 1 316 ? -16.557 0.803 21.667 1.00 47.94 316 GLN A O 1
ATOM 2513 N N . TYR A 1 317 ? -17.015 -0.712 20.087 1.00 51.03 317 TYR A N 1
ATOM 2514 C CA . TYR A 1 317 ? -15.842 -0.429 19.238 1.00 51.03 317 TYR A CA 1
ATOM 2515 C C . TYR A 1 317 ? -16.250 0.049 17.836 1.00 51.03 317 TYR A C 1
ATOM 2517 O O . TYR A 1 317 ? -15.686 -0.361 16.822 1.00 51.03 317 TYR A O 1
ATOM 2525 N N . HIS A 1 318 ? -17.320 0.843 17.784 1.00 54.62 318 HIS A N 1
ATOM 2526 C CA . HIS A 1 318 ? -17.841 1.444 16.559 1.00 54.62 318 HIS A CA 1
ATOM 2527 C C . HIS A 1 318 ? -17.007 2.664 16.181 1.00 54.62 318 HIS A C 1
ATOM 2529 O O . HIS A 1 318 ? -16.894 3.583 16.983 1.00 54.62 318 HIS A O 1
ATOM 2535 N N . THR A 1 319 ? -16.478 2.678 14.959 1.00 51.78 319 THR A N 1
ATOM 2536 C CA . THR A 1 319 ? -15.911 3.890 14.365 1.00 51.78 319 THR A CA 1
ATOM 2537 C C . THR A 1 319 ? -17.079 4.813 13.995 1.00 51.78 319 THR A C 1
ATOM 2539 O O . THR A 1 319 ? -17.967 4.353 13.272 1.00 51.78 319 THR A O 1
ATOM 2542 N N . PRO A 1 320 ? -17.145 6.055 14.503 1.00 45.19 320 PRO A N 1
ATOM 2543 C CA . PRO A 1 320 ? -18.228 6.980 14.175 1.00 45.19 320 PRO A CA 1
ATOM 2544 C C . PRO A 1 320 ? -18.350 7.192 12.657 1.00 45.19 320 PRO A C 1
ATOM 2546 O O . PRO A 1 320 ? -17.341 7.462 12.013 1.00 45.19 320 PRO A O 1
ATOM 2549 N N . GLY A 1 321 ? -19.572 7.089 12.121 1.00 49.16 321 GLY A N 1
ATOM 2550 C CA . GLY A 1 321 ? -19.917 7.441 10.738 1.00 49.16 321 GLY A CA 1
ATOM 2551 C C . GLY A 1 321 ? -20.236 6.263 9.803 1.00 49.16 321 GLY A C 1
ATOM 2552 O O . GLY A 1 321 ? -21.077 6.421 8.918 1.00 49.16 321 GLY A O 1
ATOM 2553 N N . THR A 1 322 ? -19.670 5.061 10.012 1.00 53.06 322 THR A N 1
ATOM 2554 C CA . THR A 1 322 ? -19.931 3.956 9.074 1.00 53.06 322 THR A CA 1
ATOM 2555 C C . THR A 1 322 ? -21.360 3.447 9.284 1.00 53.06 322 THR A C 1
ATOM 2557 O O . THR A 1 322 ? -21.666 2.915 10.362 1.00 53.06 322 THR A O 1
ATOM 2560 N N . PRO A 1 323 ? -22.230 3.458 8.261 1.00 56.06 323 PRO A N 1
ATOM 2561 C CA . PRO A 1 323 ? -23.552 2.860 8.352 1.00 56.06 323 PRO A CA 1
ATOM 2562 C C . PRO A 1 323 ? -23.492 1.414 8.837 1.00 56.06 323 PRO A C 1
ATOM 2564 O O . PRO A 1 323 ? -22.900 0.541 8.197 1.00 56.06 323 PRO A O 1
ATOM 2567 N N . ARG A 1 324 ? -24.119 1.120 9.981 1.00 58.22 324 ARG A N 1
ATOM 2568 C CA . ARG A 1 324 ? -24.178 -0.257 10.488 1.00 58.22 324 ARG A CA 1
ATOM 2569 C C . ARG A 1 324 ? -25.192 -1.043 9.680 1.00 58.22 324 ARG A C 1
ATOM 2571 O O . ARG A 1 324 ? -26.336 -1.143 10.102 1.00 58.22 324 ARG A O 1
ATOM 2578 N N . ILE A 1 325 ? -24.760 -1.623 8.568 1.00 65.00 325 ILE A N 1
ATOM 2579 C CA . ILE A 1 325 ? -25.523 -2.651 7.866 1.00 65.00 325 ILE A CA 1
ATOM 2580 C C . ILE A 1 325 ? -25.476 -3.910 8.727 1.00 65.00 325 ILE A C 1
ATOM 2582 O O . ILE A 1 325 ? -24.417 -4.494 8.963 1.00 65.00 325 ILE A O 1
ATOM 2586 N N . ARG A 1 326 ? -26.631 -4.310 9.247 1.00 65.50 326 ARG A N 1
ATOM 2587 C CA . ARG A 1 326 ? -26.804 -5.560 9.984 1.00 65.50 326 ARG A CA 1
ATOM 2588 C C . ARG A 1 326 ? -27.854 -6.397 9.299 1.00 65.50 326 ARG A C 1
ATOM 2590 O O . ARG A 1 326 ? -28.803 -5.854 8.756 1.00 65.50 326 ARG A O 1
ATOM 2597 N N . ILE A 1 327 ? -27.719 -7.709 9.402 1.00 71.75 327 ILE A N 1
ATOM 2598 C CA . ILE A 1 327 ? -28.805 -8.622 9.070 1.00 71.75 327 ILE A CA 1
ATOM 2599 C C . ILE A 1 327 ? -29.383 -9.111 10.394 1.00 71.75 327 ILE A C 1
ATOM 2601 O O . ILE A 1 327 ? -28.679 -9.744 11.179 1.00 71.75 327 ILE A O 1
ATOM 2605 N N . ILE A 1 328 ? -30.640 -8.767 10.658 1.00 71.88 328 ILE A N 1
ATOM 2606 C CA . ILE A 1 328 ? -31.410 -9.243 11.810 1.00 71.88 328 ILE A CA 1
ATOM 2607 C C . ILE A 1 328 ? -32.657 -9.913 11.237 1.00 71.88 328 ILE A C 1
ATOM 2609 O O . ILE A 1 328 ? -33.396 -9.285 10.484 1.00 71.88 328 ILE A O 1
ATOM 2613 N N . ASP A 1 329 ? -32.843 -11.202 11.524 1.00 76.69 329 ASP A N 1
ATOM 2614 C CA . ASP A 1 329 ? -33.971 -12.006 11.024 1.00 76.69 329 ASP A CA 1
ATOM 2615 C C . ASP A 1 329 ? -34.155 -11.944 9.494 1.00 76.69 329 ASP A C 1
ATOM 2617 O O . ASP A 1 329 ? -35.263 -11.826 8.973 1.00 76.69 329 ASP A O 1
ATOM 2621 N N . GLY A 1 330 ? -33.040 -11.980 8.754 1.00 73.00 330 GLY A N 1
ATOM 2622 C CA . GLY A 1 330 ? -33.038 -11.914 7.288 1.00 73.00 330 GLY A CA 1
ATOM 2623 C C . GLY A 1 330 ? -33.334 -10.526 6.707 1.00 73.00 330 GLY A C 1
ATOM 2624 O O . GLY A 1 330 ? -33.391 -10.390 5.488 1.00 73.00 330 GLY A O 1
ATOM 2625 N N . LYS A 1 331 ? -33.490 -9.498 7.550 1.00 67.31 331 LYS A N 1
ATOM 2626 C CA . LYS A 1 331 ? -33.704 -8.110 7.130 1.00 67.31 331 LYS A CA 1
ATOM 2627 C C . LYS A 1 331 ? -32.479 -7.252 7.374 1.00 67.31 331 LYS A C 1
ATOM 2629 O O . LYS A 1 331 ? -31.823 -7.358 8.412 1.00 67.31 331 LYS A O 1
ATOM 2634 N N . THR A 1 332 ? -32.214 -6.360 6.429 1.00 70.75 332 THR A N 1
ATOM 2635 C CA . THR A 1 332 ? -31.160 -5.361 6.561 1.00 70.75 332 THR A CA 1
ATOM 2636 C C . THR A 1 332 ? -31.616 -4.256 7.507 1.00 70.75 332 THR A C 1
ATOM 2638 O O . THR A 1 332 ? -32.569 -3.542 7.220 1.00 70.75 332 THR A O 1
ATOM 2641 N N . VAL A 1 333 ? -30.922 -4.093 8.628 1.00 62.84 333 VAL A N 1
ATOM 2642 C CA . VAL A 1 333 ? -31.144 -3.021 9.598 1.00 62.84 333 VAL A CA 1
ATOM 2643 C C . VAL A 1 333 ? -29.954 -2.072 9.546 1.00 62.84 333 VAL A C 1
ATOM 2645 O O . VAL A 1 333 ? -28.825 -2.500 9.784 1.00 62.84 333 VAL A O 1
ATOM 2648 N N . LEU A 1 334 ? -30.217 -0.798 9.254 1.00 59.16 334 LEU A N 1
ATOM 2649 C CA . LEU A 1 334 ? -29.258 0.307 9.295 1.00 59.16 334 LEU A CA 1
ATOM 2650 C C . LEU A 1 334 ? -29.446 1.068 10.616 1.00 59.16 334 LEU A C 1
ATOM 2652 O O . LEU A 1 334 ? -30.547 1.516 10.918 1.00 59.16 334 LEU A O 1
ATOM 2656 N N . LYS A 1 335 ? -28.406 1.145 11.460 1.00 48.59 335 LYS A N 1
ATOM 2657 C CA . LYS A 1 335 ? -28.530 1.702 12.830 1.00 48.59 335 LYS A CA 1
ATOM 2658 C C . LYS A 1 335 ? -28.453 3.240 12.898 1.00 48.59 335 LYS A C 1
ATOM 2660 O O . LYS A 1 335 ? -28.798 3.807 13.927 1.00 48.59 335 LYS A O 1
ATOM 2665 N N . GLU A 1 336 ? -27.997 3.900 11.841 1.00 49.59 336 GLU A N 1
ATOM 2666 C CA . GLU A 1 336 ? -27.918 5.365 11.729 1.00 49.59 336 GLU A CA 1
ATOM 2667 C C . GLU A 1 336 ? -28.844 5.788 10.587 1.00 49.59 336 GLU A C 1
ATOM 2669 O O . GLU A 1 336 ? -28.916 5.029 9.627 1.00 49.59 336 GLU A O 1
ATOM 2674 N N . ASN A 1 337 ? -29.565 6.913 10.741 1.00 41.59 337 ASN A N 1
ATOM 2675 C CA . ASN A 1 337 ? -30.655 7.470 9.906 1.00 41.59 337 ASN A CA 1
ATOM 2676 C C . ASN A 1 337 ? -30.456 7.381 8.378 1.00 41.59 337 ASN A C 1
ATOM 2678 O O . ASN A 1 337 ? -30.367 8.383 7.674 1.00 41.59 337 ASN A O 1
ATOM 2682 N N . LEU A 1 338 ? -30.424 6.172 7.859 1.00 44.81 338 LEU A N 1
ATOM 2683 C CA . LEU A 1 338 ? -30.460 5.852 6.457 1.00 44.81 338 LEU A CA 1
ATOM 2684 C C . LEU A 1 338 ? -31.811 5.217 6.243 1.00 44.81 338 LEU A C 1
ATOM 2686 O O . LEU A 1 338 ? -32.232 4.341 7.003 1.00 44.81 338 LEU A O 1
ATOM 2690 N N . GLU A 1 339 ? -32.504 5.751 5.251 1.00 43.84 339 GLU A N 1
ATOM 2691 C CA . GLU A 1 339 ? -33.825 5.304 4.857 1.00 43.84 339 GLU A CA 1
ATOM 2692 C C . GLU A 1 339 ? -33.879 3.769 4.747 1.00 43.84 339 GLU A C 1
ATOM 2694 O O . GLU A 1 339 ? -32.849 3.127 4.497 1.00 43.84 339 GLU A O 1
ATOM 2699 N N . PRO A 1 340 ? -35.057 3.154 4.978 1.00 52.34 340 PRO A N 1
ATOM 2700 C CA . PRO A 1 340 ? -35.230 1.714 4.816 1.00 52.34 340 PRO A CA 1
ATOM 2701 C C . PRO A 1 340 ? -34.596 1.243 3.506 1.00 52.34 340 PRO A C 1
ATOM 2703 O O . PRO A 1 340 ? -34.652 1.957 2.505 1.00 52.34 340 PRO A O 1
ATOM 2706 N N . ASN A 1 341 ? -33.974 0.058 3.546 1.00 55.75 341 ASN A N 1
ATOM 2707 C CA . ASN A 1 341 ? -33.234 -0.533 2.433 1.00 55.75 341 ASN A CA 1
ATOM 2708 C C . ASN A 1 341 ? -33.930 -0.217 1.091 1.00 55.75 341 ASN A C 1
ATOM 2710 O O . ASN A 1 341 ? -35.039 -0.708 0.875 1.00 55.75 341 ASN A O 1
ATOM 2714 N N . PRO A 1 342 ? -33.316 0.565 0.180 1.00 57.28 342 PRO A N 1
ATOM 2715 C CA . PRO A 1 342 ? -33.979 0.984 -1.057 1.00 57.28 342 PRO A CA 1
ATOM 2716 C C . PRO A 1 342 ? -34.301 -0.198 -1.987 1.00 57.28 342 PRO A C 1
ATOM 2718 O O . PRO A 1 342 ? -35.059 -0.043 -2.943 1.00 57.28 342 PRO A O 1
ATOM 2721 N N . PHE A 1 343 ? -33.752 -1.381 -1.692 1.00 61.09 343 PHE A N 1
ATOM 2722 C CA . PHE A 1 343 ? -33.992 -2.639 -2.391 1.00 61.09 343 PHE A CA 1
ATOM 2723 C C . PHE A 1 343 ? -34.897 -3.616 -1.616 1.00 61.09 343 PHE A C 1
ATOM 2725 O O . PHE A 1 343 ? -35.088 -4.744 -2.072 1.00 61.09 343 PHE A O 1
ATOM 2732 N N . GLU A 1 344 ? -35.449 -3.245 -0.451 1.00 60.84 344 GLU A N 1
ATOM 2733 C CA . GLU A 1 344 ? -36.504 -4.055 0.169 1.00 60.84 344 GLU A CA 1
ATOM 2734 C C . GLU A 1 344 ? -37.734 -4.046 -0.746 1.00 60.84 344 GLU A C 1
ATOM 2736 O O . GLU A 1 344 ? -38.254 -2.991 -1.117 1.00 60.84 344 GLU A O 1
ATOM 2741 N N . ALA A 1 345 ? -38.207 -5.237 -1.127 1.00 57.12 345 ALA A N 1
ATOM 2742 C CA . ALA A 1 345 ? -39.438 -5.368 -1.890 1.00 57.12 345 ALA A CA 1
ATOM 2743 C C . ALA A 1 345 ? -40.580 -4.717 -1.096 1.00 57.12 345 ALA A C 1
ATOM 2745 O O . ALA A 1 345 ? -40.912 -5.172 0.003 1.00 57.12 345 ALA A O 1
ATOM 2746 N N . LYS A 1 346 ? -41.169 -3.647 -1.646 1.00 56.59 346 LYS A N 1
ATOM 2747 C CA . LYS A 1 346 ? -42.390 -3.051 -1.098 1.00 56.59 346 LYS A CA 1
ATOM 2748 C C . LYS A 1 346 ? -43.466 -4.137 -1.119 1.00 56.59 346 LYS A C 1
ATOM 2750 O O . LYS A 1 346 ? -43.854 -4.582 -2.197 1.00 56.59 346 LYS A O 1
ATOM 2755 N N . LYS A 1 347 ? -43.846 -4.618 0.064 1.00 51.84 347 LYS A N 1
ATOM 2756 C CA . LYS A 1 347 ? -44.948 -5.568 0.227 1.00 51.84 347 LYS A CA 1
ATOM 2757 C C . LYS A 1 347 ? -46.286 -4.912 -0.055 1.00 51.84 347 LYS A C 1
ATOM 2759 O O . LYS A 1 347 ? -46.429 -3.722 0.308 1.00 51.84 347 LYS A O 1
#

Mean predicted aligned error: 15.33 Å

Solvent-accessible surface area (backbone atoms only — not comparable to full-atom values): 22142 Å² total; per-residue (Å²): 136,83,78,80,76,81,79,74,80,79,78,60,92,88,57,83,88,74,61,69,64,41,53,65,76,30,70,70,52,31,52,54,49,49,29,62,76,68,54,60,45,70,68,31,53,52,27,41,64,76,38,31,69,62,55,62,70,43,42,71,61,50,40,53,54,49,52,57,56,39,55,69,37,66,75,58,31,45,27,80,68,70,32,28,52,84,64,82,66,90,76,94,67,82,73,47,81,85,32,69,69,45,51,56,50,42,52,52,50,44,44,49,56,51,56,72,59,45,79,76,88,44,69,72,45,53,54,52,47,34,47,56,19,41,42,34,67,28,42,54,48,97,72,60,28,36,55,56,58,73,59,54,55,53,51,50,50,52,51,50,52,55,52,41,50,56,49,69,66,37,90,85,60,54,69,66,58,34,52,41,27,45,53,31,50,49,52,53,51,50,53,44,49,50,37,32,44,63,63,74,55,72,80,57,55,91,70,62,49,83,70,54,58,56,49,57,54,55,69,40,68,79,57,43,48,91,51,35,55,95,74,37,79,77,51,89,84,86,67,97,69,90,72,89,76,92,77,90,81,84,87,84,91,77,93,70,94,60,53,103,80,73,54,74,94,84,78,86,79,85,82,88,88,90,82,83,85,86,88,86,88,83,89,77,92,80,84,84,63,77,75,58,56,62,58,46,67,77,64,70,75,82,72,81,80,76,88,56,57,76,74,52,66,61,57,81,74,65,67,83,85,69,75,44,78,37,76,58,95,91,37,76,43,57,79,50,104,54,74,74,59,91,79,58,79,84,125

Organism: Aureobasidium pullulans (NCBI:txid5580)

Secondary structure (DSSP, 8-state):
-------PPPPPTTSPP--HHHHHH-HHHHHHHHHHHTT--HHHHHHHHHHHHHHHHHHHHHHHHHHHHHTTSHHHHTHHHHSBTT--S--S----TTSHHHHHHHHHHHHHHHHHTS--SSHHHHHHHHHHHHHHTT-SSSS--B--HHHHHHHHHHHHHHHHHHHHT-TTS-HHHHHHHHHHHHHHHHHHHHHHHHTT--TTGGG--HHHHHHHHHHTTTT--TTEETTEE-SSS----------------------TT---TT-S--S---S-----------PPPHHHHHHHHTS--PPP---S-HHHHTTTTPPTTS--EEEETTEEEESSS--S-TTS---

Foldseek 3Di:
DDDPDPDDDDDDPPDDDQDPLCCQPPLVSVVVVLCVVLVQDPLLLVLLVVCLVLLLVCLLVLLLVLLVVQLVDCLSQCCLQPLASPDPDDGPDTDDCPPPSNVVVSQLSSQVSNLLSDRPPDVLSSVLLLVVLCQQCQALEPGGGHDALVVVLVSLVSSLVSSLCSLCPDPPDDPLSSVSNNSSSVSSSVSSSVSNVSSNDCPSVVSDDPVVVVVVRVVSPDARYRQDDPNHRNTDPPDPDDDDDDDDDDDDDDDDDADPVGDDPPPPPPDDDDDDDDDDDDDDDDDDDPVVVVVVVVDDDDDPPPPDDPVVVNVVSDSPPDFPFDQDPNATDTPPPDPGDPPPPDD

InterPro domains:
  IPR009050 Globin-like superfamily [SSF46458] (24-195)
  IPR012292 Globin/Protoglobin [G3DSA:1.10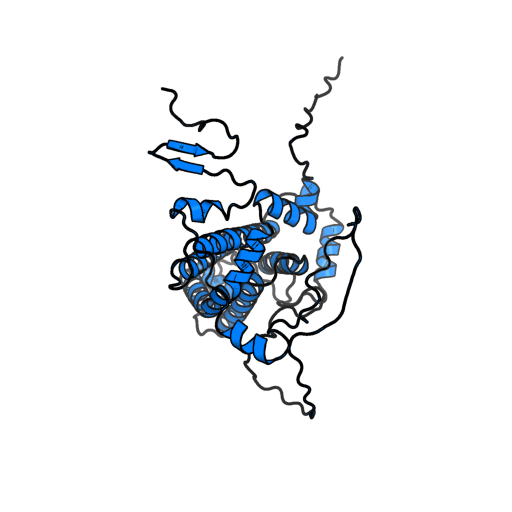.490.10] (25-197)
  IPR044398 Globin-sensor domain [PF11563] (29-204)

Nearest PDB structures (foldseek):
  5ohe-assembly2_D  TM=9.288E-01  e=1.734E-04  Anaeromyxobacter sp. Fw109-5
  5ohf-assembly2_C  TM=9.159E-01  e=2.082E-04  Anaeromyxobacter sp. Fw109-5

pLDDT: mean 73.85, std 25.57, range [23.98, 98.62]

Sequence (347 aa):
MDTAATMYADPPRTMERVSRRDIFTSLPARIQWLHSFLEFGTDDVQALISGQKYIKAVIPAIVNIVYKKLLKYDITARVFTTRDSRDEGPVESWPTEDSAQIEHRKMFLRWYLTKLNSDCTRMDYWEYLDKVGLMHIGKGRQNPLHVDYVFLGACLGFIQDSLFEAILSHPRLELHRKIAIVKALGKVIWIQNDLIEKWHNTDGAEYAQEEEADTLLGEIAEDEREGYLHGKKILGDHDGSSIFTSRTGSSKSSDSGKTSLGRPIEEATHLGDGMSRCPFSGMARSGPNPADLERQRATSTRSPRVNGTAPDVLQQYHTPGTPRIRIIDGKTVLKENLEPNPFEAKK

Radius of gyration: 26.1 Å; Cα contacts (8 Å, |Δi|>4): 259; chains: 1; bounding box: 83×56×79 Å